Protein AF-A0AAD6C8Q7-F1 (afdb_monomer_lite)

Organism: NCBI:txid63821

Sequence (237 aa):
MYQRNTPTAAQRALAIPEIVAEIFTYLIIEPEPVDGEQQAICVQELLCSCSGVNSLWCAETMRHLWQHPTKGKLVSLDERLGRVHPARRQFYASFVQSAKIVSTHPADFPRQTAIMRDLTFPKLNSLVLCIDASRERILLPWPNAPNVEKLFIQNVSRVYPGGRLSSYGLMGKTLRRRTLTNLPVHIKKRYPTVKRIGRSIDSITTRKMTARILKMLPRTEFQVKDLMSFRARTLWY

Radius of gyration: 22.6 Å; chains: 1; bounding box: 51×52×72 Å

Foldseek 3Di:
DDPDDDDDPVRVLCVDLVSLLVVLVVLVPDDDDDDDDDDPPPNLNVLVVQLPPDVSSVLNSLLVCLQDVPVPHPDFPLNVLVPPDLVCSQVSLQSHQEGEWEFDDPVCLVVSLVSAVPHENANHQYYEYEYALLDLDGRTNDHNYQRHAYYEYEHDQDCPPPNDRNPSPPPPPVSSCVCVVCVVVVVCVVHVNHNYYHYPPPVVVVVVVVVVVVVPDPPDDDDPVVVVVVVPPPDDD

Structure (mmCIF, N/CA/C/O backbone):
data_AF-A0AAD6C8Q7-F1
#
_entry.id   AF-A0AAD6C8Q7-F1
#
loop_
_atom_site.group_PDB
_atom_site.id
_atom_site.type_symbol
_atom_site.label_atom_id
_atom_site.label_alt_id
_atom_site.label_comp_id
_atom_site.label_asym_id
_atom_site.label_entity_id
_atom_site.label_seq_id
_atom_site.pdbx_PDB_ins_code
_atom_site.Cartn_x
_atom_site.Cartn_y
_atom_site.Cartn_z
_atom_site.occupancy
_atom_site.B_iso_or_equiv
_atom_site.auth_seq_id
_atom_site.auth_comp_id
_atom_site.auth_asym_id
_atom_site.auth_atom_id
_atom_site.pdbx_PDB_model_num
ATOM 1 N N . MET A 1 1 ? -18.626 -9.231 45.240 1.00 56.47 1 MET A N 1
ATOM 2 C CA . MET A 1 1 ? -19.404 -8.235 44.468 1.00 56.47 1 MET A CA 1
ATOM 3 C C . MET A 1 1 ? -18.425 -7.401 43.654 1.00 56.47 1 MET A C 1
ATOM 5 O O . MET A 1 1 ? -17.641 -6.682 44.254 1.00 56.47 1 MET A O 1
ATOM 9 N N . TYR A 1 2 ? -18.395 -7.536 42.326 1.00 54.72 2 TYR A N 1
ATOM 10 C CA . TYR A 1 2 ? -17.558 -6.676 41.477 1.00 54.72 2 TYR A CA 1
ATOM 11 C C . TYR A 1 2 ? -18.302 -5.361 41.223 1.00 54.72 2 TYR A C 1
ATOM 13 O O . TYR A 1 2 ? -19.336 -5.361 40.556 1.00 54.72 2 TYR A O 1
ATOM 21 N N . GLN A 1 3 ? -17.798 -4.249 41.762 1.00 61.84 3 GLN A N 1
ATOM 22 C CA . GLN A 1 3 ? -18.255 -2.916 41.369 1.00 61.84 3 GLN A CA 1
ATOM 23 C C . GLN A 1 3 ? -17.960 -2.730 39.876 1.00 61.84 3 GLN A C 1
ATOM 25 O O . GLN A 1 3 ? -16.807 -2.746 39.448 1.00 61.84 3 GLN A O 1
ATOM 30 N N . ARG A 1 4 ? -19.010 -2.590 39.060 1.00 67.56 4 ARG A N 1
ATOM 31 C CA . ARG A 1 4 ? -18.855 -2.142 37.675 1.00 67.56 4 ARG A CA 1
ATOM 32 C C . ARG A 1 4 ? -18.507 -0.661 37.715 1.00 67.56 4 ARG A C 1
ATOM 34 O O . ARG A 1 4 ? -19.371 0.162 37.998 1.00 67.56 4 ARG A O 1
ATOM 41 N N . ASN A 1 5 ? -17.249 -0.340 37.436 1.00 82.94 5 ASN A N 1
ATOM 42 C CA . ASN A 1 5 ? -16.832 1.039 37.237 1.00 82.94 5 ASN A CA 1
ATOM 43 C C . ASN A 1 5 ? -17.564 1.604 36.017 1.00 82.94 5 ASN A C 1
ATOM 45 O O . ASN A 1 5 ? -17.401 1.112 34.899 1.00 82.94 5 ASN A O 1
ATOM 49 N N . THR A 1 6 ? -18.391 2.622 36.243 1.00 89.12 6 THR A N 1
ATOM 50 C CA . THR A 1 6 ? -19.060 3.353 35.169 1.00 89.12 6 THR A CA 1
ATOM 51 C C . THR A 1 6 ? -17.995 4.058 34.328 1.00 89.12 6 THR A C 1
ATOM 53 O O . THR A 1 6 ? -17.175 4.786 34.893 1.00 89.12 6 THR A O 1
ATOM 56 N N . PRO A 1 7 ? -17.969 3.861 32.998 1.00 90.44 7 PRO A N 1
ATOM 57 C CA . PRO A 1 7 ? -16.951 4.474 32.163 1.00 90.44 7 PRO A CA 1
ATOM 58 C C . PRO A 1 7 ? -17.078 5.998 32.190 1.00 90.44 7 PRO A C 1
ATOM 60 O O . PRO A 1 7 ? -18.177 6.554 32.087 1.00 90.44 7 PRO A O 1
ATOM 63 N N . THR A 1 8 ? -15.943 6.684 32.300 1.00 93.62 8 THR A N 1
ATOM 64 C CA . THR A 1 8 ? -15.898 8.150 32.279 1.00 93.62 8 THR A CA 1
ATOM 65 C C . THR A 1 8 ? -16.337 8.691 30.915 1.00 93.62 8 THR A C 1
ATOM 67 O O . THR A 1 8 ? -16.353 7.978 29.908 1.00 93.62 8 THR A O 1
ATOM 70 N N . ALA A 1 9 ? -16.689 9.979 30.845 1.00 92.69 9 ALA A N 1
ATOM 71 C CA . ALA A 1 9 ? -16.991 10.632 29.568 1.00 92.69 9 ALA A CA 1
ATOM 72 C C . ALA A 1 9 ? -15.831 10.495 28.561 1.00 92.69 9 ALA A C 1
ATOM 74 O O . ALA A 1 9 ? -16.072 10.186 27.397 1.00 92.69 9 ALA A O 1
ATOM 75 N N . ALA A 1 10 ? -14.583 10.615 29.028 1.00 91.12 10 ALA A N 1
ATOM 76 C CA . ALA A 1 10 ? -13.392 10.429 28.202 1.00 91.12 10 ALA A CA 1
ATOM 77 C C . ALA A 1 10 ? -13.263 8.991 27.673 1.00 91.12 10 ALA A C 1
ATOM 79 O O . ALA A 1 10 ? -13.022 8.791 26.488 1.00 91.12 10 ALA A O 1
ATOM 80 N N . GLN A 1 11 ? -13.487 7.980 28.520 1.00 90.44 11 GLN A N 1
ATOM 81 C CA . GLN A 1 11 ? -13.455 6.576 28.091 1.00 90.44 11 GLN A CA 1
ATOM 82 C C . GLN A 1 11 ? -14.531 6.273 27.045 1.00 90.44 11 GLN A C 1
ATOM 84 O O . GLN A 1 11 ? -14.269 5.546 26.091 1.00 90.44 11 GLN A O 1
ATOM 89 N N . ARG A 1 12 ? -15.725 6.862 27.195 1.00 91.50 12 ARG A N 1
ATOM 90 C CA . ARG A 1 12 ? -16.793 6.747 26.194 1.00 91.50 12 ARG A CA 1
ATOM 91 C C . ARG A 1 12 ? -16.414 7.423 24.878 1.00 91.50 12 ARG A C 1
ATOM 93 O O . ARG A 1 12 ? -16.621 6.822 23.834 1.00 91.50 12 ARG A O 1
ATOM 100 N N . ALA A 1 13 ? -15.813 8.612 24.917 1.00 93.44 13 ALA A N 1
ATOM 101 C CA . ALA A 1 13 ? -15.343 9.297 23.712 1.00 93.44 13 ALA A CA 1
ATOM 102 C C . ALA A 1 13 ? -14.245 8.505 22.978 1.00 93.44 13 ALA A C 1
ATOM 104 O O . ALA A 1 13 ? -14.303 8.361 21.763 1.00 93.44 13 ALA A O 1
ATOM 105 N N . LEU A 1 14 ? -13.292 7.914 23.708 1.00 92.94 14 LEU A N 1
ATOM 106 C CA . LEU A 1 14 ? -12.223 7.079 23.135 1.00 92.94 14 LEU A CA 1
ATOM 107 C C . LEU A 1 14 ? -12.698 5.708 22.624 1.00 92.94 14 LEU A C 1
ATOM 109 O O . LEU A 1 14 ? -11.907 4.977 22.025 1.00 92.94 14 LEU A O 1
ATOM 113 N N . ALA A 1 15 ? -13.964 5.357 22.854 1.00 91.38 15 ALA A N 1
ATOM 114 C CA . ALA A 1 15 ? -14.611 4.195 22.257 1.00 91.38 15 ALA A CA 1
ATOM 115 C C . ALA A 1 15 ? -15.308 4.522 20.921 1.00 91.38 15 ALA A C 1
ATOM 117 O O . ALA A 1 15 ? -15.784 3.606 20.254 1.00 91.38 15 ALA A O 1
ATOM 118 N N . ILE A 1 16 ? -15.374 5.802 20.529 1.00 94.50 16 ILE A N 1
ATOM 119 C CA . ILE A 1 16 ? -15.978 6.255 19.271 1.00 94.50 16 ILE A CA 1
ATOM 120 C C . ILE A 1 16 ? -14.907 6.215 18.165 1.00 94.50 16 ILE A C 1
ATOM 122 O O . ILE A 1 16 ? -13.908 6.935 18.273 1.00 94.50 16 ILE A O 1
ATOM 126 N N . PRO A 1 17 ? -15.084 5.406 17.101 1.00 92.06 17 PRO A N 1
ATOM 127 C CA . PRO A 1 17 ? -14.101 5.277 16.025 1.00 92.06 17 PRO A CA 1
ATOM 128 C C . PRO A 1 17 ? -13.741 6.602 15.356 1.00 92.06 17 PRO A C 1
ATOM 130 O O . PRO A 1 17 ? -12.574 6.841 15.068 1.00 92.06 17 PRO A O 1
ATOM 133 N N . GLU A 1 18 ? -14.719 7.480 15.152 1.00 93.50 18 GLU A N 1
ATOM 134 C CA . GLU A 1 18 ? -14.551 8.777 14.498 1.00 93.50 18 GLU A CA 1
ATOM 135 C C . GLU A 1 18 ? -13.631 9.697 15.308 1.00 93.50 18 GLU A C 1
ATOM 137 O O . GLU A 1 18 ? -12.737 10.327 14.751 1.00 93.50 18 GLU A O 1
ATOM 142 N N . ILE A 1 19 ? -13.786 9.716 16.635 1.00 94.62 19 ILE A N 1
ATOM 143 C CA . ILE A 1 19 ? -12.926 10.506 17.525 1.00 94.62 19 ILE A CA 1
ATOM 144 C C . ILE A 1 19 ? -11.495 9.963 17.499 1.00 94.62 19 ILE A C 1
ATOM 146 O O . ILE A 1 19 ? -10.540 10.728 17.393 1.00 94.62 19 ILE A O 1
ATOM 150 N N . VAL A 1 20 ? -11.334 8.638 17.548 1.00 93.31 20 VAL A N 1
ATOM 151 C CA . VAL A 1 20 ? -10.016 7.988 17.481 1.00 93.31 20 VAL A CA 1
ATOM 152 C C . VAL A 1 20 ? -9.339 8.232 16.124 1.00 93.31 20 VAL A C 1
ATOM 154 O O . VAL A 1 20 ? -8.141 8.514 16.071 1.00 93.31 20 VAL A O 1
ATOM 157 N N . ALA A 1 21 ? -10.097 8.176 15.028 1.00 90.25 21 ALA A N 1
ATOM 158 C CA . ALA A 1 21 ? -9.620 8.473 13.681 1.00 90.25 21 ALA A CA 1
ATOM 159 C C . ALA A 1 21 ? -9.143 9.928 13.536 1.00 90.25 21 ALA A C 1
ATOM 161 O O . ALA A 1 21 ? -8.106 10.176 12.912 1.00 90.25 21 ALA A O 1
ATOM 162 N N . GLU A 1 22 ? -9.866 10.884 14.124 1.00 91.19 22 GLU A N 1
ATOM 163 C CA . GLU A 1 22 ? -9.455 12.290 14.148 1.00 91.19 22 GLU A CA 1
ATOM 164 C C . GLU A 1 22 ? -8.178 12.485 14.968 1.00 91.19 22 GLU A C 1
ATOM 166 O O . GLU A 1 22 ? -7.233 13.103 14.480 1.00 91.19 22 GLU A O 1
ATOM 171 N N . ILE A 1 23 ? -8.075 11.867 16.152 1.00 91.38 23 ILE A N 1
ATOM 172 C CA . ILE A 1 23 ? -6.849 11.907 16.969 1.00 91.38 23 ILE A CA 1
ATOM 173 C C . ILE A 1 23 ? -5.633 11.456 16.147 1.00 91.38 23 ILE A C 1
ATOM 175 O O . ILE A 1 23 ? -4.620 12.154 16.107 1.00 91.38 23 ILE A O 1
ATOM 179 N N . PHE A 1 24 ? -5.720 10.325 15.439 1.00 90.06 24 PHE A N 1
ATOM 180 C CA . PHE A 1 24 ? -4.605 9.862 14.605 1.00 90.06 24 PHE A CA 1
ATOM 181 C C . PHE A 1 24 ? -4.331 10.768 13.408 1.00 90.06 24 PHE A C 1
ATOM 183 O O . PHE A 1 24 ? -3.175 10.917 13.015 1.00 90.06 24 PHE A O 1
ATOM 190 N N . THR A 1 25 ? -5.359 11.394 12.841 1.00 86.81 25 THR A N 1
ATOM 191 C CA . THR A 1 25 ? -5.184 12.367 11.760 1.00 86.81 25 THR A CA 1
ATOM 192 C C . THR A 1 25 ? -4.365 13.564 12.243 1.00 86.81 25 THR A C 1
ATOM 194 O O . THR A 1 25 ? -3.392 13.921 11.579 1.00 86.81 25 THR A O 1
ATOM 197 N N . TYR A 1 26 ? -4.659 14.103 13.431 1.00 85.06 26 TYR A N 1
ATOM 198 C CA . TYR A 1 26 ? -3.857 15.160 14.056 1.00 85.06 26 TYR A CA 1
ATOM 199 C C . TYR A 1 26 ? -2.412 14.721 14.328 1.00 85.06 26 TYR A C 1
ATOM 201 O O . TYR A 1 26 ? -1.484 15.424 13.933 1.00 85.06 26 TYR A O 1
ATOM 209 N N . LEU A 1 27 ? -2.206 13.523 14.889 1.00 81.69 27 LEU A N 1
ATOM 210 C CA . LEU A 1 27 ? -0.864 12.985 15.172 1.00 81.69 27 LEU A CA 1
ATOM 211 C C . LEU A 1 27 ? 0.011 12.813 13.916 1.00 81.69 27 LEU A C 1
ATOM 213 O O . LEU A 1 27 ? 1.235 12.809 14.003 1.00 81.69 27 LEU A O 1
ATOM 217 N N . ILE A 1 28 ? -0.599 12.640 12.741 1.00 78.19 28 ILE A N 1
ATOM 218 C CA . ILE A 1 28 ? 0.112 12.474 11.462 1.00 78.19 28 ILE A CA 1
ATOM 219 C C . ILE A 1 28 ? 0.415 13.822 10.791 1.00 78.19 28 ILE A C 1
ATOM 221 O O . ILE A 1 28 ? 1.302 13.891 9.934 1.00 78.19 28 ILE A O 1
ATOM 225 N N . ILE A 1 29 ? -0.335 14.871 11.138 1.00 72.31 29 ILE A N 1
ATOM 226 C CA . ILE A 1 29 ? -0.205 16.218 10.568 1.00 72.31 29 ILE A CA 1
ATOM 227 C C . ILE A 1 29 ? 0.906 17.024 11.259 1.00 72.31 29 ILE A C 1
ATOM 229 O O . ILE A 1 29 ? 1.391 17.983 10.657 1.00 72.31 29 ILE A O 1
ATOM 233 N N . GLU A 1 30 ? 1.342 16.641 12.466 1.00 59.94 30 GLU A N 1
ATOM 234 C CA . GLU A 1 30 ? 2.326 17.428 13.217 1.00 59.94 30 GLU A CA 1
ATOM 235 C C . GLU A 1 30 ? 3.651 17.665 12.461 1.00 59.94 30 GLU A C 1
ATOM 237 O O . GLU A 1 30 ? 4.104 16.817 11.680 1.00 59.94 30 GLU A O 1
ATOM 242 N N . PRO A 1 31 ? 4.231 18.870 12.626 1.00 53.06 31 PRO A N 1
ATOM 243 C CA . PRO A 1 31 ? 5.109 19.492 11.647 1.00 53.06 31 PRO A CA 1
ATOM 244 C C . PRO A 1 31 ? 6.537 18.951 11.713 1.00 53.06 31 PRO A C 1
ATOM 246 O O . PRO A 1 31 ? 6.975 18.394 12.718 1.00 53.06 31 PRO A O 1
ATOM 249 N N . GLU A 1 32 ? 7.279 19.178 10.625 1.00 51.75 32 GLU A N 1
ATOM 250 C CA . GLU A 1 32 ? 8.743 19.093 10.598 1.00 51.75 32 GLU A CA 1
ATOM 251 C C . GLU A 1 32 ? 9.326 19.728 11.873 1.00 51.75 32 GLU A C 1
ATOM 253 O O . GLU A 1 32 ? 8.883 20.823 12.235 1.00 51.75 32 GLU A O 1
ATOM 258 N N . PRO A 1 33 ? 10.286 19.075 12.553 1.00 50.06 33 PRO A N 1
ATOM 259 C CA . PRO A 1 33 ? 10.867 19.618 13.770 1.00 50.06 33 PRO A CA 1
ATOM 260 C C . PRO A 1 33 ? 11.418 21.013 13.475 1.00 50.06 33 PRO A C 1
ATOM 262 O O . PRO A 1 33 ? 12.305 21.186 12.634 1.00 50.06 33 PRO A O 1
ATOM 265 N N . VAL A 1 34 ? 10.830 22.008 14.136 1.00 50.81 34 VAL A N 1
ATOM 266 C CA . VAL A 1 34 ? 11.354 23.366 14.167 1.00 50.81 34 VAL A CA 1
ATOM 267 C C . VAL A 1 34 ? 12.555 23.313 15.094 1.00 50.81 34 VAL A C 1
ATOM 269 O O . VAL A 1 34 ? 12.406 23.097 16.290 1.00 50.81 34 VAL A O 1
ATOM 272 N N . ASP A 1 35 ? 13.721 23.473 14.484 1.00 49.38 35 ASP A N 1
ATOM 273 C CA . ASP A 1 35 ? 15.038 23.569 15.099 1.00 49.38 35 ASP A CA 1
ATOM 274 C C . ASP A 1 35 ? 15.571 22.282 15.749 1.00 49.38 35 ASP A C 1
ATOM 276 O O . ASP A 1 35 ? 14.928 21.580 16.524 1.00 49.38 35 ASP A O 1
ATOM 280 N N . GLY A 1 36 ? 16.776 21.919 15.303 1.00 49.91 36 GLY A N 1
ATOM 281 C CA . GLY A 1 36 ? 17.425 20.656 15.615 1.00 49.91 36 GLY A CA 1
ATOM 282 C C . GLY A 1 36 ? 17.572 20.420 17.114 1.00 49.91 36 GLY A C 1
ATOM 283 O O . GLY A 1 36 ? 17.855 21.341 17.866 1.00 49.91 36 GLY A O 1
ATOM 284 N N . GLU A 1 37 ? 17.466 19.144 17.486 1.00 48.38 37 GLU A N 1
ATOM 285 C CA . GLU A 1 37 ? 17.689 18.601 18.833 1.00 48.38 37 GLU A CA 1
ATOM 286 C C . GLU A 1 37 ? 16.479 18.570 19.778 1.00 48.38 37 GLU A C 1
ATOM 288 O O . GLU A 1 37 ? 16.522 19.088 20.881 1.00 48.38 37 GLU A O 1
ATOM 293 N N . GLN A 1 38 ? 15.455 17.788 19.427 1.00 43.62 38 GLN A N 1
ATOM 294 C CA . GLN A 1 38 ? 14.860 16.818 20.360 1.00 43.62 38 GLN A CA 1
ATOM 295 C C . GLN A 1 38 ? 14.025 15.782 19.599 1.00 43.62 38 GLN A C 1
ATOM 297 O O . GLN A 1 38 ? 13.520 16.040 18.511 1.00 43.62 38 GLN A O 1
ATOM 302 N N . GLN A 1 39 ? 13.992 14.561 20.139 1.00 45.91 39 GLN A N 1
ATOM 303 C CA . GLN A 1 39 ? 13.501 13.326 19.522 1.00 45.91 39 GLN A CA 1
ATOM 304 C C . GLN A 1 39 ? 12.162 13.505 18.799 1.00 45.91 39 GLN A C 1
ATOM 306 O O . GLN A 1 39 ? 11.096 13.408 19.404 1.00 45.91 39 GLN A O 1
ATOM 311 N N . ALA A 1 40 ? 12.214 13.665 17.475 1.00 50.84 40 ALA A N 1
ATOM 312 C CA . ALA A 1 40 ? 11.075 13.370 16.627 1.00 50.84 40 ALA A CA 1
ATOM 313 C C . ALA A 1 40 ? 10.800 11.869 16.765 1.00 50.84 40 ALA A C 1
ATOM 315 O O . ALA A 1 40 ? 11.397 11.052 16.058 1.00 50.84 40 ALA A O 1
ATOM 316 N N . ILE A 1 41 ? 9.942 11.496 17.722 1.00 55.94 41 ILE A N 1
ATOM 317 C CA . ILE A 1 41 ? 9.360 10.158 17.777 1.00 55.94 41 ILE A CA 1
ATOM 318 C C . ILE A 1 41 ? 8.825 9.907 16.377 1.00 55.94 41 ILE A C 1
ATOM 320 O O . ILE A 1 41 ? 8.030 10.691 15.850 1.00 55.94 41 ILE A O 1
ATOM 324 N N . CYS A 1 42 ? 9.311 8.850 15.730 1.00 73.94 42 CYS A N 1
ATOM 325 C CA . CYS A 1 42 ? 8.838 8.545 14.398 1.00 73.94 42 CYS A CA 1
ATOM 326 C C . CYS A 1 42 ? 7.328 8.312 14.523 1.00 73.94 42 CYS A C 1
ATOM 328 O O . CYS A 1 42 ? 6.916 7.412 15.247 1.00 73.94 42 CYS A O 1
ATOM 330 N N . VAL A 1 43 ? 6.488 9.087 13.825 1.00 78.31 43 VAL A N 1
ATOM 331 C CA . VAL A 1 43 ? 5.016 8.914 13.842 1.00 78.31 43 VAL A CA 1
ATOM 332 C C . VAL A 1 43 ? 4.628 7.442 13.635 1.00 78.31 43 VAL A C 1
ATOM 334 O O . VAL A 1 43 ? 3.665 6.942 14.205 1.00 78.31 43 VAL A O 1
ATOM 337 N N . GLN A 1 44 ? 5.433 6.706 12.863 1.00 79.06 44 GLN A N 1
ATOM 338 C CA . GLN A 1 44 ? 5.286 5.269 12.676 1.00 79.06 44 GLN A CA 1
ATOM 339 C C . GLN A 1 44 ? 5.452 4.455 13.976 1.00 79.06 44 GLN A C 1
ATOM 341 O O . GLN A 1 44 ? 4.681 3.528 14.195 1.00 79.06 44 GLN A O 1
ATOM 346 N N . GLU A 1 45 ? 6.437 4.774 14.816 1.00 81.75 45 GLU A N 1
ATOM 347 C CA . GLU A 1 45 ? 6.661 4.139 16.123 1.00 81.75 45 GLU A CA 1
ATOM 348 C C . GLU A 1 45 ? 5.520 4.455 17.090 1.00 81.75 45 GLU A C 1
ATOM 350 O O . GLU A 1 45 ? 5.007 3.540 17.731 1.00 81.75 45 GLU A O 1
ATOM 355 N N . LEU A 1 46 ? 5.051 5.707 17.122 1.00 86.00 46 LEU A N 1
ATOM 356 C CA . LEU A 1 46 ? 3.898 6.096 17.936 1.00 86.00 46 LEU A CA 1
ATOM 357 C C . LEU A 1 46 ? 2.639 5.315 17.534 1.00 86.00 46 LEU A C 1
ATOM 359 O O . LEU A 1 46 ? 1.992 4.706 18.382 1.00 86.00 46 LEU A O 1
ATOM 363 N N . LEU A 1 47 ? 2.325 5.261 16.235 1.00 88.75 47 LEU A N 1
ATOM 364 C CA . LEU A 1 47 ? 1.187 4.490 15.723 1.00 88.75 47 LEU A CA 1
ATOM 365 C C . LEU A 1 47 ? 1.321 2.990 16.027 1.00 88.75 47 LEU A C 1
ATOM 367 O O . LEU A 1 47 ? 0.324 2.337 16.336 1.00 88.75 47 LEU A O 1
ATOM 371 N N . CYS A 1 48 ? 2.537 2.436 15.973 1.00 87.44 48 CYS A N 1
ATOM 372 C CA . CYS A 1 48 ? 2.790 1.057 16.390 1.00 87.44 48 CYS A CA 1
ATOM 373 C C . CYS A 1 48 ? 2.473 0.855 17.880 1.00 87.44 48 CYS A C 1
ATOM 375 O O . CYS A 1 48 ? 1.770 -0.099 18.209 1.00 87.44 48 CYS A O 1
ATOM 377 N N . SER A 1 49 ? 2.910 1.756 18.764 1.00 90.31 49 SER A N 1
ATOM 378 C CA . SER A 1 49 ? 2.581 1.698 20.196 1.00 90.31 49 SER A CA 1
ATOM 379 C C . SER A 1 49 ? 1.072 1.800 20.438 1.00 90.31 49 SER A C 1
ATOM 381 O O . SER A 1 49 ? 0.501 0.992 21.169 1.00 90.31 49 SER A O 1
ATOM 383 N N . CYS A 1 50 ? 0.392 2.724 19.752 1.00 91.81 50 CYS A N 1
ATOM 384 C CA . CYS A 1 50 ? -1.060 2.890 19.836 1.00 91.81 50 CYS A CA 1
ATOM 385 C C . CYS A 1 50 ? -1.832 1.644 19.370 1.00 91.81 50 CYS A C 1
ATOM 387 O O . CYS A 1 50 ? -2.915 1.367 19.886 1.00 91.81 50 CYS A O 1
ATOM 389 N N . SER A 1 51 ? -1.279 0.855 18.443 1.00 92.25 51 SER A N 1
ATOM 390 C CA . SER A 1 51 ? -1.934 -0.364 17.952 1.00 92.25 51 SER A CA 1
ATOM 391 C C . SER A 1 51 ? -2.096 -1.454 19.020 1.00 92.25 51 SER A C 1
ATOM 393 O O . SER A 1 51 ? -2.922 -2.351 18.856 1.00 92.25 51 SER A O 1
ATOM 395 N N . GLY A 1 52 ? -1.343 -1.371 20.123 1.00 91.94 52 GLY A N 1
ATOM 396 C CA . GLY A 1 52 ? -1.410 -2.313 21.242 1.00 91.94 52 GLY A CA 1
ATOM 397 C C . GLY A 1 52 ? -2.453 -1.980 22.313 1.00 91.94 52 GLY A C 1
ATOM 398 O O . GLY A 1 52 ? -2.657 -2.793 23.208 1.00 91.94 52 GLY A O 1
ATOM 399 N N . VAL A 1 53 ? -3.109 -0.814 22.252 1.00 93.19 53 VAL A N 1
ATOM 400 C CA . VAL A 1 53 ? -3.985 -0.332 23.340 1.00 93.19 53 VAL A CA 1
ATOM 401 C C . VAL A 1 53 ? -5.287 -1.131 23.428 1.00 93.19 53 VAL A C 1
ATOM 403 O O . VAL A 1 53 ? -5.659 -1.610 24.495 1.00 93.19 53 VAL A O 1
ATOM 406 N N . ASN A 1 54 ? -6.005 -1.262 22.312 1.00 93.69 54 ASN A N 1
ATOM 407 C CA . ASN A 1 54 ? -7.217 -2.072 22.188 1.00 93.69 54 ASN A CA 1
ATOM 408 C C . ASN A 1 54 ? -7.509 -2.360 20.702 1.00 93.69 54 ASN A C 1
ATOM 410 O O . ASN A 1 54 ? -6.819 -1.860 19.810 1.00 93.69 54 ASN A O 1
ATOM 414 N N . SER A 1 55 ? -8.535 -3.166 20.419 1.00 93.56 55 SER A N 1
ATOM 415 C CA . SER A 1 55 ? -8.894 -3.561 19.048 1.00 93.56 55 SER A CA 1
ATOM 416 C C . SER A 1 55 ? -9.306 -2.385 18.157 1.00 93.56 55 SER A C 1
ATOM 418 O O . SER A 1 55 ? -8.953 -2.378 16.977 1.00 93.56 55 SER A O 1
ATOM 420 N N . LEU A 1 56 ? -9.999 -1.385 18.709 1.00 94.38 56 LEU A N 1
ATOM 421 C CA . LEU A 1 56 ? -10.405 -0.180 17.983 1.00 94.38 56 LEU A CA 1
ATOM 422 C C . LEU A 1 56 ? -9.180 0.635 17.548 1.00 94.38 56 LEU A C 1
ATOM 424 O O . LEU A 1 56 ? -9.029 0.968 16.375 1.00 94.38 56 LEU A O 1
ATOM 428 N N . TRP A 1 57 ? -8.264 0.890 18.480 1.00 94.62 57 TRP A N 1
ATOM 429 C CA . TRP A 1 57 ? -7.021 1.610 18.216 1.00 94.62 57 TRP A CA 1
ATOM 430 C C . TRP A 1 57 ? -6.128 0.837 17.246 1.00 94.62 57 TRP A C 1
ATOM 432 O O . TRP A 1 57 ? -5.543 1.428 16.343 1.00 94.62 57 TRP A O 1
ATOM 442 N N . CYS A 1 58 ? -6.066 -0.491 17.363 1.00 92.94 58 CYS A N 1
ATOM 443 C CA . CYS A 1 58 ? -5.373 -1.343 16.400 1.00 92.94 58 CYS A CA 1
ATOM 444 C C . CYS A 1 58 ? -5.945 -1.187 14.984 1.00 92.94 58 CYS A C 1
ATOM 446 O O . CYS A 1 58 ? -5.190 -0.986 14.033 1.00 92.94 58 CYS A O 1
ATOM 448 N N . ALA A 1 59 ? -7.270 -1.230 14.829 1.00 92.12 59 ALA A N 1
ATOM 449 C CA . ALA A 1 59 ? -7.911 -1.078 13.526 1.00 92.12 59 ALA A CA 1
ATOM 450 C C . ALA A 1 59 ? -7.605 0.291 12.891 1.00 92.12 59 ALA A C 1
ATOM 452 O O . ALA A 1 59 ? -7.168 0.352 11.737 1.00 92.12 59 ALA A O 1
ATOM 453 N N . GLU A 1 60 ? -7.749 1.373 13.658 1.00 92.62 60 GLU A N 1
ATOM 454 C CA . GLU A 1 60 ? -7.514 2.731 13.160 1.00 92.62 60 GLU A CA 1
ATOM 455 C C . GLU A 1 60 ? -6.031 3.017 12.884 1.00 92.62 60 GLU A C 1
ATOM 457 O O . GLU A 1 60 ? -5.677 3.508 11.810 1.00 92.62 60 GLU A O 1
ATOM 462 N N . THR A 1 61 ? -5.122 2.627 13.780 1.00 92.50 61 THR A N 1
ATOM 463 C CA . THR A 1 61 ? -3.673 2.783 13.543 1.00 92.50 61 THR A CA 1
ATOM 464 C C . THR A 1 61 ? -3.214 2.016 12.309 1.00 92.50 61 THR A C 1
ATOM 466 O O . THR A 1 61 ? -2.440 2.545 11.509 1.00 92.50 61 THR A O 1
ATOM 469 N N . MET A 1 62 ? -3.713 0.793 12.091 1.00 91.50 62 MET A N 1
ATOM 470 C CA . MET A 1 62 ? -3.381 0.005 10.902 1.00 91.50 62 MET A CA 1
ATOM 471 C C . MET A 1 62 ? -3.874 0.679 9.622 1.00 91.50 62 MET A C 1
ATOM 473 O O . MET A 1 62 ? -3.132 0.698 8.635 1.00 91.50 62 MET A O 1
ATOM 477 N N . ARG A 1 63 ? -5.070 1.284 9.636 1.00 91.44 63 ARG A N 1
ATOM 478 C CA . ARG A 1 63 ? -5.579 2.073 8.507 1.00 91.44 63 ARG A CA 1
ATOM 479 C C . ARG A 1 63 ? -4.588 3.173 8.128 1.00 91.44 63 ARG A C 1
ATOM 481 O O . ARG A 1 63 ? -4.203 3.258 6.963 1.00 91.44 63 ARG A O 1
ATOM 488 N N . HIS A 1 64 ? -4.105 3.943 9.100 1.00 88.19 64 HIS A N 1
ATOM 489 C CA . HIS A 1 64 ? -3.151 5.031 8.864 1.00 88.19 64 HIS A CA 1
ATOM 490 C C . HIS A 1 64 ? -1.752 4.544 8.457 1.00 88.19 64 HIS A C 1
ATOM 492 O O . HIS A 1 64 ? -1.172 5.047 7.490 1.00 88.19 64 HIS A O 1
ATOM 498 N N . LEU A 1 65 ? -1.225 3.512 9.125 1.00 88.31 65 LEU A N 1
ATOM 499 C CA . LEU A 1 65 ? 0.086 2.924 8.823 1.00 88.31 65 LEU A CA 1
ATOM 500 C C . LEU A 1 65 ? 0.181 2.412 7.381 1.00 88.31 65 LEU A C 1
ATOM 502 O O . LEU A 1 65 ? 1.264 2.450 6.784 1.00 88.31 65 LEU A O 1
ATOM 506 N N . TRP A 1 66 ? -0.926 1.905 6.833 1.00 91.50 66 TRP A N 1
ATOM 507 C CA . TRP A 1 66 ? -0.996 1.310 5.498 1.00 91.50 66 TRP A CA 1
ATOM 508 C C . TRP A 1 66 ? -1.595 2.221 4.429 1.00 91.50 66 TRP A C 1
ATOM 510 O O . TRP A 1 66 ? -1.531 1.860 3.257 1.00 91.50 66 TRP A O 1
ATOM 520 N N . GLN A 1 67 ? -2.092 3.410 4.778 1.00 89.81 67 GLN A N 1
ATOM 521 C CA . GLN A 1 67 ? -2.612 4.380 3.810 1.00 89.81 67 GLN A CA 1
ATOM 522 C C . GLN A 1 67 ? -1.511 4.894 2.868 1.00 89.81 67 GLN A C 1
ATOM 524 O O . GLN A 1 67 ? -1.685 4.929 1.644 1.00 89.81 67 GLN A O 1
ATOM 529 N N . HIS A 1 68 ? -0.349 5.226 3.446 1.00 81.81 68 HIS A N 1
ATOM 530 C CA . HIS A 1 68 ? 0.818 5.781 2.752 1.00 81.81 68 HIS A CA 1
ATOM 531 C C . HIS A 1 68 ? 2.114 5.038 3.124 1.00 81.81 68 HIS A C 1
ATOM 533 O O . HIS A 1 68 ? 3.038 5.624 3.692 1.00 81.81 68 HIS A O 1
ATOM 539 N N . PRO A 1 69 ? 2.227 3.741 2.788 1.00 68.12 69 PRO A N 1
ATOM 540 C CA . PRO A 1 69 ? 3.246 2.852 3.328 1.00 68.12 69 PRO A CA 1
ATOM 541 C C . PRO A 1 69 ? 4.691 3.217 2.959 1.00 68.12 69 PRO A C 1
ATOM 543 O O . PRO A 1 69 ? 5.624 2.631 3.509 1.00 68.12 69 PRO A O 1
ATOM 546 N N . THR A 1 70 ? 4.876 4.142 2.017 1.00 60.84 70 THR A N 1
ATOM 547 C CA . THR A 1 70 ? 6.161 4.473 1.391 1.00 60.84 70 THR A CA 1
ATOM 548 C C . THR A 1 70 ? 6.505 5.965 1.482 1.00 60.84 70 THR A C 1
ATOM 550 O O . THR A 1 70 ? 7.385 6.428 0.756 1.00 60.84 70 THR A O 1
ATOM 553 N N . LYS A 1 71 ? 5.816 6.750 2.327 1.00 62.00 71 LYS A N 1
ATOM 554 C CA . LYS A 1 71 ? 6.169 8.164 2.555 1.00 62.00 71 LYS A CA 1
ATOM 555 C C . LYS A 1 71 ? 7.535 8.215 3.264 1.00 62.00 71 LYS A C 1
ATOM 557 O O . LYS A 1 71 ? 7.716 7.601 4.308 1.00 62.00 71 LYS A O 1
ATOM 562 N N . GLY A 1 72 ? 8.529 8.861 2.651 1.00 53.16 72 GLY A N 1
ATOM 563 C CA . GLY A 1 72 ? 9.870 9.068 3.226 1.00 53.16 72 GLY A CA 1
ATOM 564 C C . GLY A 1 72 ? 10.869 7.898 3.141 1.00 53.16 72 GLY A C 1
ATOM 565 O O . GLY A 1 72 ? 12.071 8.146 3.155 1.00 53.16 72 GLY A O 1
ATOM 566 N N . LYS A 1 73 ? 10.433 6.638 2.983 1.00 60.94 73 LYS A N 1
ATOM 567 C CA . LYS A 1 73 ? 11.331 5.463 2.881 1.00 60.94 73 LYS A CA 1
ATOM 568 C C . LYS A 1 73 ? 11.382 4.891 1.455 1.00 60.94 73 LYS A C 1
ATOM 570 O O . LYS A 1 73 ? 10.410 4.938 0.705 1.00 60.94 73 LYS A O 1
ATOM 575 N N . LEU A 1 74 ? 12.523 4.310 1.064 1.00 59.56 74 LEU A N 1
ATOM 576 C CA . LEU A 1 74 ? 12.707 3.656 -0.247 1.00 59.56 74 LEU A CA 1
ATOM 577 C C . LEU A 1 74 ? 12.004 2.289 -0.380 1.00 59.56 74 LEU A C 1
ATOM 579 O O . LEU A 1 74 ? 12.086 1.688 -1.451 1.00 59.56 74 LEU A O 1
ATOM 583 N N . VAL A 1 75 ? 11.319 1.823 0.668 1.00 78.31 75 VAL A N 1
ATOM 584 C CA . VAL A 1 75 ? 10.652 0.514 0.721 1.00 78.31 75 VAL A CA 1
ATOM 585 C C . VAL A 1 75 ? 9.539 0.453 -0.322 1.00 78.31 75 VAL A C 1
ATOM 587 O O . VAL A 1 75 ? 8.702 1.355 -0.399 1.00 78.31 75 VAL A O 1
ATOM 590 N N . SER A 1 76 ? 9.540 -0.592 -1.145 1.00 86.38 76 SER A N 1
ATOM 591 C CA . SER A 1 76 ? 8.493 -0.824 -2.137 1.00 86.38 76 SER A CA 1
ATOM 592 C C . SER A 1 76 ? 7.299 -1.559 -1.525 1.00 86.38 76 SER A C 1
ATOM 594 O O . SER A 1 76 ? 7.399 -2.206 -0.480 1.00 86.38 76 SER A O 1
ATOM 596 N N . LEU A 1 77 ? 6.135 -1.437 -2.164 1.00 90.19 77 LEU A N 1
ATOM 597 C CA . LEU A 1 77 ? 4.897 -2.054 -1.687 1.00 90.19 77 LEU A CA 1
ATOM 598 C C . LEU A 1 77 ? 5.027 -3.580 -1.537 1.00 90.19 77 LEU A C 1
ATOM 600 O O . LEU A 1 77 ? 4.575 -4.139 -0.539 1.00 90.19 77 LEU A O 1
ATOM 604 N N . ASP A 1 78 ? 5.671 -4.236 -2.503 1.00 90.38 78 ASP A N 1
ATOM 605 C CA . ASP A 1 78 ? 5.922 -5.678 -2.507 1.00 90.38 78 ASP A CA 1
ATOM 606 C C . ASP A 1 78 ? 6.831 -6.106 -1.349 1.00 90.38 78 ASP A C 1
ATOM 608 O O . ASP A 1 78 ? 6.542 -7.100 -0.688 1.00 90.38 78 ASP A O 1
ATOM 612 N N . GLU A 1 79 ? 7.872 -5.330 -1.035 1.00 89.31 79 GLU A N 1
ATOM 613 C CA . GLU A 1 79 ? 8.766 -5.616 0.088 1.00 89.31 79 GLU A CA 1
ATOM 614 C C . GLU A 1 79 ? 8.003 -5.546 1.414 1.00 89.31 79 GLU A C 1
ATOM 616 O O . GLU A 1 79 ? 8.147 -6.414 2.277 1.00 89.31 79 GLU A O 1
ATOM 621 N N . ARG A 1 80 ? 7.140 -4.536 1.565 1.00 90.00 80 ARG A N 1
ATOM 622 C CA . ARG A 1 80 ? 6.345 -4.358 2.780 1.00 90.00 80 ARG A CA 1
ATOM 623 C C . ARG A 1 80 ? 5.295 -5.460 2.944 1.00 90.00 80 ARG A C 1
ATOM 625 O O . ARG A 1 80 ? 5.168 -6.014 4.032 1.00 90.00 80 ARG A O 1
ATOM 632 N N . LEU A 1 81 ? 4.567 -5.804 1.880 1.00 92.94 81 LEU A N 1
ATOM 633 C CA . LEU A 1 81 ? 3.582 -6.895 1.894 1.00 92.94 81 LEU A CA 1
ATOM 634 C C . LEU A 1 81 ? 4.236 -8.277 2.002 1.00 92.94 81 LEU A C 1
ATOM 636 O O . LEU A 1 81 ? 3.640 -9.190 2.571 1.00 92.94 81 LEU A O 1
ATOM 640 N N . GLY A 1 82 ? 5.465 -8.433 1.509 1.00 93.12 82 GLY A N 1
ATOM 641 C CA . GLY A 1 82 ? 6.241 -9.665 1.623 1.00 93.12 82 GLY A CA 1
ATOM 642 C C . GLY A 1 82 ? 6.520 -10.068 3.071 1.00 93.12 82 GLY A C 1
ATOM 643 O O . GLY A 1 82 ? 6.575 -11.258 3.362 1.00 93.12 82 GLY A O 1
ATOM 644 N N . ARG A 1 83 ? 6.606 -9.093 3.987 1.00 92.69 83 ARG A N 1
ATOM 645 C CA . ARG A 1 83 ? 6.762 -9.315 5.438 1.00 92.69 83 ARG A CA 1
ATOM 646 C C . ARG A 1 83 ? 5.455 -9.690 6.143 1.00 92.69 83 ARG A C 1
ATOM 648 O O . ARG A 1 83 ? 5.473 -10.070 7.307 1.00 92.69 83 ARG A O 1
ATOM 655 N N . VAL A 1 84 ? 4.319 -9.566 5.459 1.00 93.81 84 VAL A N 1
ATOM 656 C CA . VAL A 1 84 ? 2.999 -9.898 5.999 1.00 93.81 84 VAL A CA 1
ATOM 657 C C . VAL A 1 84 ? 2.623 -11.321 5.599 1.00 93.81 84 VAL A C 1
ATOM 659 O O . VAL A 1 84 ? 2.796 -11.727 4.443 1.00 93.81 84 VAL A O 1
ATOM 662 N N . HIS A 1 85 ? 2.048 -12.060 6.551 1.00 95.31 85 HIS A N 1
ATOM 663 C CA . HIS A 1 85 ? 1.498 -13.391 6.313 1.00 95.31 85 HIS A CA 1
ATOM 664 C C . HIS A 1 85 ? 0.496 -13.375 5.137 1.00 95.31 85 HIS A C 1
ATOM 666 O O . HIS A 1 85 ? -0.394 -12.517 5.138 1.00 95.31 85 HIS A O 1
ATOM 672 N N . PRO A 1 86 ? 0.578 -14.306 4.162 1.00 95.81 86 PRO A N 1
ATOM 673 C CA . PRO A 1 86 ? -0.240 -14.284 2.943 1.00 95.81 86 PRO A CA 1
ATOM 674 C C . PRO A 1 86 ? -1.737 -14.060 3.186 1.00 95.81 86 PRO A C 1
ATOM 676 O O . PRO A 1 86 ? -2.318 -13.153 2.593 1.00 95.81 86 PRO A O 1
ATOM 679 N N . ALA A 1 87 ? -2.325 -14.785 4.145 1.00 96.12 87 ALA A N 1
ATOM 680 C CA . ALA A 1 87 ? -3.751 -14.697 4.484 1.00 96.12 87 ALA A CA 1
ATOM 681 C C . ALA A 1 87 ? -4.219 -13.303 4.955 1.00 96.12 87 ALA A C 1
ATOM 683 O O . ALA A 1 87 ? -5.406 -13.002 4.916 1.00 96.12 87 ALA A O 1
ATOM 684 N N . ARG A 1 88 ? -3.302 -12.431 5.400 1.00 95.50 88 ARG A N 1
ATOM 685 C CA . ARG A 1 88 ? -3.624 -11.085 5.908 1.00 95.50 88 ARG A CA 1
ATOM 686 C C . ARG A 1 88 ? -3.346 -9.976 4.900 1.00 95.50 88 ARG A C 1
ATOM 688 O O . ARG A 1 88 ? -3.727 -8.833 5.134 1.00 95.50 88 ARG A O 1
ATOM 695 N N . ARG A 1 89 ? -2.678 -10.270 3.783 1.00 96.44 89 ARG A N 1
ATOM 696 C CA . ARG A 1 89 ? -2.237 -9.237 2.833 1.00 96.44 89 ARG A CA 1
ATOM 697 C C . ARG A 1 89 ? -3.403 -8.451 2.241 1.00 96.44 89 ARG A C 1
ATOM 699 O O . ARG A 1 89 ? -3.291 -7.236 2.125 1.00 96.44 89 ARG A O 1
ATOM 706 N N . GLN A 1 90 ? -4.522 -9.113 1.937 1.00 97.19 90 GLN A N 1
ATOM 707 C CA . GLN A 1 90 ? -5.701 -8.453 1.369 1.00 97.19 90 GLN A CA 1
ATOM 708 C C . GLN A 1 90 ? -6.334 -7.446 2.341 1.00 97.19 90 GLN A C 1
ATOM 710 O O . GLN A 1 90 ? -6.740 -6.362 1.921 1.00 97.19 90 GLN A O 1
ATOM 715 N N . PHE A 1 91 ? -6.357 -7.765 3.641 1.00 95.25 91 PHE A N 1
ATOM 716 C CA . PHE A 1 91 ? -6.815 -6.840 4.680 1.00 95.25 91 PHE A CA 1
ATOM 717 C C . PHE A 1 91 ? -6.010 -5.534 4.632 1.00 95.25 91 PHE A C 1
ATOM 719 O O . PHE A 1 91 ? -6.589 -4.460 4.504 1.00 95.25 91 PHE A O 1
ATOM 726 N N . TYR A 1 92 ? -4.678 -5.616 4.607 1.00 95.56 92 TYR A N 1
ATOM 727 C CA . TYR A 1 92 ? -3.827 -4.425 4.527 1.00 95.56 92 TYR A CA 1
ATOM 728 C C . TYR A 1 92 ? -3.888 -3.721 3.168 1.00 95.56 92 TYR A C 1
ATOM 730 O O . TYR A 1 92 ? -3.923 -2.492 3.118 1.00 95.56 92 TYR A O 1
ATOM 738 N N . ALA A 1 93 ? -3.956 -4.479 2.070 1.00 96.25 93 ALA A N 1
ATOM 739 C CA . ALA A 1 93 ? -4.094 -3.944 0.715 1.00 96.25 93 ALA A CA 1
ATOM 740 C C . ALA A 1 93 ? -5.347 -3.065 0.562 1.00 96.25 93 ALA A C 1
ATOM 742 O O . ALA A 1 93 ? -5.321 -2.090 -0.189 1.00 96.25 93 ALA A O 1
ATOM 743 N N . SER A 1 94 ? -6.412 -3.357 1.318 1.00 96.50 94 SER A N 1
ATOM 744 C CA . SER A 1 94 ? -7.657 -2.581 1.308 1.00 96.50 94 SER A CA 1
ATOM 745 C C . SER A 1 94 ? -7.515 -1.146 1.840 1.00 96.50 94 SER A C 1
ATOM 747 O O . SER A 1 94 ? -8.341 -0.293 1.510 1.00 96.50 94 SER A O 1
ATOM 749 N N . PHE A 1 95 ? -6.466 -0.857 2.619 1.00 95.19 95 PHE A N 1
ATOM 750 C CA . PHE A 1 95 ? -6.201 0.476 3.172 1.00 95.19 95 PHE A CA 1
ATOM 751 C C . PHE A 1 95 ? -5.268 1.323 2.305 1.00 95.19 95 PHE A C 1
ATOM 753 O O . PHE A 1 95 ? -5.249 2.543 2.456 1.00 95.19 95 PHE A O 1
ATOM 760 N N . VAL A 1 96 ? -4.509 0.705 1.397 1.00 95.44 96 VAL A N 1
ATOM 761 C CA . VAL A 1 96 ? -3.469 1.393 0.624 1.00 95.44 96 VAL A CA 1
ATOM 762 C C . VAL A 1 96 ? -4.096 2.396 -0.340 1.00 95.44 96 VAL A C 1
ATOM 764 O O . VAL A 1 96 ? -4.842 2.015 -1.238 1.00 95.44 96 VAL A O 1
ATOM 767 N N . GLN A 1 97 ? -3.749 3.676 -0.182 1.00 94.81 97 GLN A N 1
ATOM 768 C CA . GLN A 1 97 ? -4.212 4.762 -1.057 1.00 94.81 97 GLN A CA 1
ATOM 769 C C . GLN A 1 97 ? -3.133 5.261 -2.011 1.00 94.81 97 GLN A C 1
ATOM 771 O O . GLN A 1 97 ? -3.425 5.644 -3.146 1.00 94.81 97 GLN A O 1
ATOM 776 N N . SER A 1 98 ? -1.876 5.216 -1.571 1.00 91.81 98 SER A N 1
ATOM 777 C CA . SER A 1 98 ? -0.722 5.520 -2.410 1.00 91.81 98 SER A CA 1
ATOM 778 C C . SER A 1 98 ? 0.340 4.444 -2.276 1.00 91.81 98 SER A C 1
ATOM 780 O O . SER A 1 98 ? 0.637 4.032 -1.158 1.00 91.81 98 SER A O 1
ATOM 782 N N . ALA A 1 99 ? 0.979 4.050 -3.370 1.00 91.94 99 ALA A N 1
ATOM 783 C CA . ALA A 1 99 ? 2.033 3.045 -3.324 1.00 91.94 99 ALA A CA 1
ATOM 784 C C . ALA A 1 99 ? 3.227 3.407 -4.196 1.00 91.94 99 ALA A C 1
ATOM 786 O O . ALA A 1 99 ? 3.113 4.133 -5.183 1.00 91.94 99 ALA A O 1
ATOM 787 N N . LYS A 1 100 ? 4.375 2.830 -3.842 1.00 89.81 100 LYS A N 1
ATOM 788 C CA . LYS A 1 100 ? 5.602 2.876 -4.626 1.00 89.81 100 LYS A CA 1
ATOM 789 C C . LYS A 1 100 ? 5.961 1.470 -5.089 1.00 89.81 100 LYS A C 1
ATOM 791 O O . LYS A 1 100 ? 6.079 0.561 -4.269 1.00 89.81 100 LYS A O 1
ATOM 796 N N . ILE A 1 101 ? 6.169 1.306 -6.389 1.00 89.50 101 ILE A N 1
ATOM 797 C CA . ILE A 1 101 ? 6.660 0.070 -7.002 1.00 89.50 101 ILE A CA 1
ATOM 798 C C . ILE A 1 101 ? 8.024 0.361 -7.585 1.00 89.50 101 ILE A C 1
ATOM 800 O O . ILE A 1 101 ? 8.204 1.364 -8.271 1.00 89.50 101 ILE A O 1
ATOM 804 N N . VAL A 1 102 ? 8.983 -0.516 -7.327 1.00 87.00 102 VAL A N 1
ATOM 805 C CA . VAL A 1 102 ? 10.322 -0.398 -7.893 1.00 87.00 102 VAL A CA 1
ATOM 806 C C . VAL A 1 102 ? 10.496 -1.471 -8.955 1.00 87.00 102 VAL A C 1
ATOM 808 O O . VAL A 1 102 ? 10.066 -2.602 -8.765 1.00 87.00 102 VAL A O 1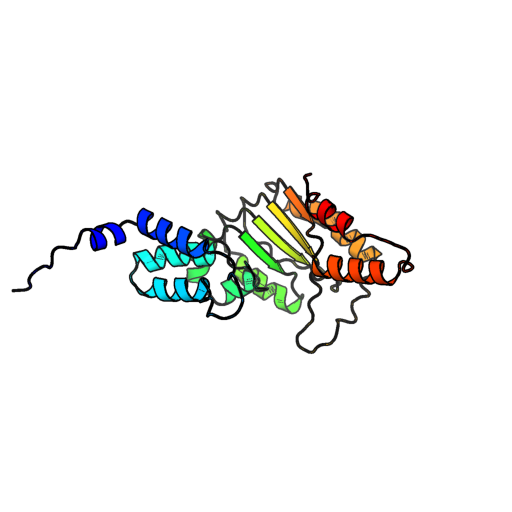
ATOM 811 N N . SER A 1 103 ? 11.125 -1.122 -10.075 1.00 84.62 103 SER A N 1
ATOM 812 C CA . SER A 1 103 ? 11.474 -2.090 -11.111 1.00 84.62 103 SER A CA 1
ATOM 813 C C . SER A 1 103 ? 12.339 -3.211 -10.539 1.00 84.62 103 SER A C 1
ATOM 815 O O . SER A 1 103 ? 13.273 -2.961 -9.766 1.00 84.62 103 SER A O 1
ATOM 817 N N . THR A 1 104 ? 12.084 -4.433 -10.983 1.00 83.44 104 THR A N 1
ATOM 818 C CA . THR A 1 104 ? 12.587 -5.665 -10.362 1.00 83.44 104 THR A CA 1
ATOM 819 C C . THR A 1 104 ? 13.608 -6.367 -11.244 1.00 83.44 104 THR A C 1
ATOM 821 O O . THR A 1 104 ? 13.588 -6.222 -12.467 1.00 83.44 104 THR A O 1
ATOM 824 N N . HIS A 1 105 ? 14.581 -7.039 -10.622 1.00 83.44 105 HIS A N 1
ATOM 825 C CA . HIS A 1 105 ? 15.553 -7.837 -11.356 1.00 83.44 105 HIS A CA 1
ATOM 826 C C . HIS A 1 105 ? 14.837 -9.102 -11.854 1.00 83.44 105 HIS A C 1
ATOM 828 O O . HIS A 1 105 ? 13.983 -9.608 -11.124 1.00 83.44 105 HIS A O 1
ATOM 834 N N . PRO A 1 106 ? 15.149 -9.648 -13.043 1.00 84.25 106 PRO A N 1
ATOM 835 C CA . PRO A 1 106 ? 14.490 -10.856 -13.542 1.00 84.25 106 PRO A CA 1
ATOM 836 C C . PRO A 1 106 ? 14.445 -12.015 -12.536 1.00 84.25 106 PRO A C 1
ATOM 838 O O . PRO A 1 106 ? 13.421 -12.680 -12.439 1.00 84.25 106 PRO A O 1
ATOM 841 N N . ALA A 1 107 ? 15.495 -12.191 -11.727 1.00 86.25 107 ALA A N 1
ATOM 842 C CA . ALA A 1 107 ? 15.542 -13.215 -10.677 1.00 86.25 107 ALA A CA 1
ATOM 843 C C . ALA A 1 107 ? 14.516 -13.001 -9.541 1.00 86.25 107 ALA A C 1
ATOM 845 O O . ALA A 1 107 ? 13.962 -13.961 -9.017 1.00 86.25 107 ALA A O 1
ATOM 846 N N . ASP A 1 108 ? 14.231 -11.750 -9.172 1.00 86.19 108 ASP A N 1
ATOM 847 C CA . ASP A 1 108 ? 13.295 -11.408 -8.089 1.00 86.19 108 ASP A CA 1
ATOM 848 C C . ASP A 1 108 ? 11.845 -11.264 -8.572 1.00 86.19 108 ASP A C 1
ATOM 850 O O . ASP A 1 108 ? 10.903 -11.285 -7.773 1.00 86.19 108 ASP A O 1
ATOM 854 N N . PHE A 1 109 ? 11.656 -11.084 -9.881 1.00 88.00 109 PHE A N 1
ATOM 855 C CA . PHE A 1 109 ? 10.365 -10.762 -10.476 1.00 88.00 109 PHE A CA 1
ATOM 856 C C . PHE A 1 109 ? 9.274 -11.813 -10.202 1.00 88.00 109 PHE A C 1
ATOM 858 O O . PHE A 1 109 ? 8.168 -11.400 -9.834 1.00 88.00 109 PHE A O 1
ATOM 865 N N . PRO A 1 110 ? 9.535 -13.137 -10.282 1.00 92.12 110 PRO A N 1
ATOM 866 C CA . PRO A 1 110 ? 8.532 -14.150 -9.952 1.00 92.12 110 PRO A CA 1
ATOM 867 C C . PRO A 1 110 ? 8.037 -14.035 -8.508 1.00 92.12 110 PRO A C 1
ATOM 869 O O . PRO A 1 110 ? 6.831 -14.020 -8.268 1.00 92.12 110 PRO A O 1
ATOM 872 N N . ARG A 1 111 ? 8.959 -13.864 -7.550 1.00 91.38 111 ARG A N 1
ATOM 873 C CA . ARG A 1 111 ? 8.632 -13.730 -6.123 1.00 91.38 111 ARG A CA 1
ATOM 874 C C . ARG A 1 111 ? 7.773 -12.497 -5.858 1.00 91.38 111 ARG A C 1
ATOM 876 O O . ARG A 1 111 ? 6.758 -12.591 -5.175 1.00 91.38 111 ARG A O 1
ATOM 883 N N . GLN A 1 112 ? 8.159 -11.343 -6.401 1.00 88.19 112 GLN A N 1
ATOM 884 C CA . GLN A 1 112 ? 7.408 -10.102 -6.190 1.00 88.19 112 GLN A CA 1
ATOM 885 C C . GLN A 1 112 ? 6.034 -10.132 -6.862 1.00 88.19 112 GLN A C 1
ATOM 887 O O . GLN A 1 112 ? 5.052 -9.654 -6.294 1.00 88.19 112 GLN A O 1
ATOM 892 N N . THR A 1 113 ? 5.948 -10.737 -8.046 1.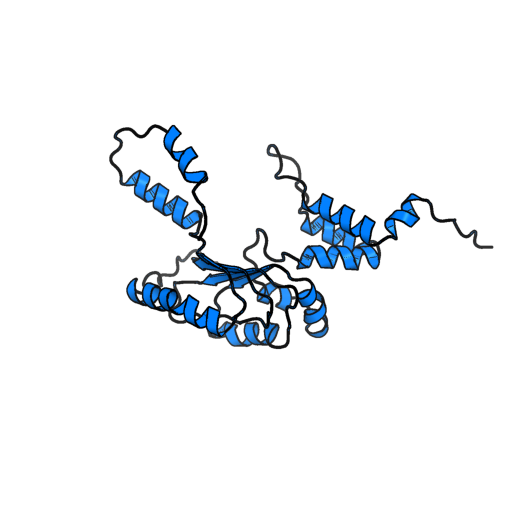00 90.50 113 THR A N 1
ATOM 893 C CA . THR A 1 113 ? 4.672 -10.925 -8.741 1.00 90.50 113 THR A CA 1
ATOM 894 C C . THR A 1 113 ? 3.752 -11.842 -7.940 1.00 90.50 113 THR A C 1
ATOM 896 O O . THR A 1 113 ? 2.581 -11.517 -7.781 1.00 90.50 113 THR A O 1
ATOM 899 N N . ALA A 1 114 ? 4.271 -12.930 -7.360 1.00 92.69 114 ALA A N 1
ATOM 900 C CA . ALA A 1 114 ? 3.488 -13.838 -6.522 1.00 92.69 114 ALA A CA 1
ATOM 901 C C . ALA A 1 114 ? 2.903 -13.150 -5.276 1.00 92.69 114 ALA A C 1
ATOM 903 O O . ALA A 1 114 ? 1.786 -13.458 -4.878 1.00 92.69 114 ALA A O 1
ATOM 904 N N . ILE A 1 115 ? 3.611 -12.181 -4.682 1.00 93.75 115 ILE A N 1
ATOM 905 C CA . ILE A 1 115 ? 3.098 -11.425 -3.525 1.00 93.75 115 ILE A CA 1
ATOM 906 C C . ILE A 1 115 ? 1.856 -10.603 -3.893 1.00 93.75 115 ILE A C 1
ATOM 908 O O . ILE A 1 115 ? 0.971 -10.454 -3.054 1.00 93.75 115 ILE A O 1
ATOM 912 N N . MET A 1 116 ? 1.793 -10.066 -5.115 1.00 90.44 116 MET A N 1
ATOM 913 C CA . MET A 1 116 ? 0.753 -9.115 -5.529 1.00 90.44 116 MET A CA 1
ATOM 914 C C . MET A 1 116 ? -0.325 -9.695 -6.443 1.00 90.44 116 MET A C 1
ATOM 916 O O . MET A 1 116 ? -1.348 -9.042 -6.625 1.00 90.44 116 MET A O 1
ATOM 920 N N . ARG A 1 117 ? -0.108 -10.885 -7.015 1.00 90.56 117 ARG A N 1
ATOM 921 C CA . ARG A 1 117 ? -0.986 -11.496 -8.026 1.00 90.56 117 ARG A CA 1
ATOM 922 C C . ARG A 1 117 ? -2.445 -11.571 -7.576 1.00 90.56 117 ARG A C 1
ATOM 924 O O . ARG A 1 117 ? -3.321 -11.200 -8.349 1.00 90.56 117 ARG A O 1
ATOM 931 N N . ASP A 1 118 ? -2.671 -11.992 -6.335 1.00 93.12 118 ASP A N 1
ATOM 932 C CA . ASP A 1 118 ? -4.011 -12.275 -5.805 1.00 93.12 118 ASP A CA 1
ATOM 933 C C . ASP A 1 118 ? -4.559 -11.131 -4.937 1.00 93.12 118 ASP A C 1
ATOM 935 O O . ASP A 1 118 ? -5.560 -11.287 -4.241 1.00 93.12 118 ASP A O 1
ATOM 939 N N . LE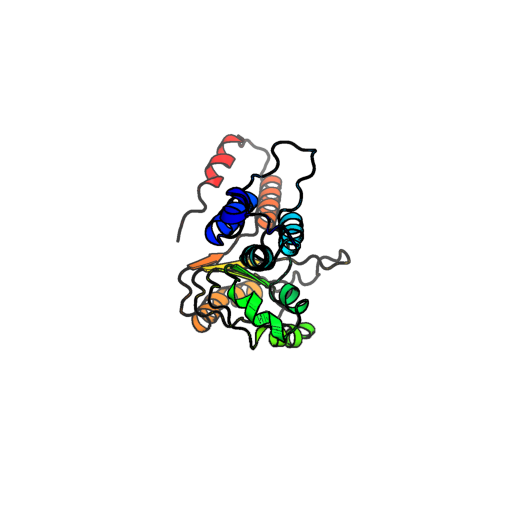U A 1 119 ? -3.894 -9.970 -4.949 1.00 96.69 119 LEU A N 1
ATOM 940 C CA . LEU A 1 119 ? -4.273 -8.823 -4.132 1.00 96.69 119 LEU A CA 1
ATOM 941 C C . LEU A 1 119 ? -4.978 -7.766 -4.965 1.00 96.69 119 LEU A C 1
ATOM 943 O O . LEU A 1 119 ? -4.457 -7.306 -5.981 1.00 96.69 119 LEU A O 1
ATOM 947 N N . THR A 1 120 ? -6.125 -7.316 -4.467 1.00 97.25 120 THR A N 1
ATOM 948 C CA . THR A 1 120 ? -6.850 -6.170 -5.018 1.00 97.25 120 THR A CA 1
ATOM 949 C C . THR A 1 120 ? -6.635 -4.947 -4.138 1.00 97.25 120 THR A C 1
ATOM 951 O O . THR A 1 120 ? -6.746 -5.017 -2.913 1.00 97.25 120 THR A O 1
ATOM 954 N N . PHE A 1 121 ? -6.359 -3.808 -4.768 1.00 96.75 121 PHE A N 1
ATOM 955 C CA . PHE A 1 121 ? -6.100 -2.531 -4.110 1.00 96.75 121 PHE A CA 1
ATOM 956 C C . PHE A 1 121 ? -7.236 -1.542 -4.408 1.00 96.75 121 PHE A C 1
ATOM 958 O O . PHE A 1 121 ? -7.087 -0.662 -5.259 1.00 96.75 121 PHE A O 1
ATOM 965 N N . PRO A 1 122 ? -8.397 -1.674 -3.739 1.00 96.75 122 PRO A N 1
ATOM 966 C CA . PRO A 1 122 ? -9.599 -0.914 -4.080 1.00 96.75 122 PRO A CA 1
ATOM 967 C C . PRO A 1 122 ? -9.466 0.588 -3.805 1.00 96.75 122 PRO A C 1
ATOM 969 O O . PRO A 1 122 ? -10.087 1.387 -4.496 1.00 96.75 122 PRO A O 1
ATOM 972 N N . LYS A 1 123 ? -8.658 0.998 -2.819 1.00 96.25 123 LYS A N 1
ATOM 973 C CA . LYS A 1 123 ? -8.478 2.415 -2.459 1.00 96.25 123 LYS A CA 1
ATOM 974 C C . LYS A 1 123 ? -7.244 3.059 -3.099 1.00 96.25 123 LYS A C 1
ATOM 976 O O . LYS A 1 123 ? -7.029 4.255 -2.911 1.00 96.25 123 LYS A O 1
ATOM 981 N N . LEU A 1 124 ? -6.444 2.298 -3.856 1.00 96.19 124 LEU A N 1
ATOM 982 C CA . LEU A 1 124 ? -5.198 2.790 -4.440 1.00 96.19 124 LEU A CA 1
ATOM 983 C C . LEU A 1 124 ? -5.499 3.718 -5.616 1.00 96.19 124 LEU A C 1
ATOM 985 O O . LEU A 1 124 ? -5.879 3.260 -6.690 1.00 96.19 124 LEU A O 1
ATOM 989 N N . ASN A 1 125 ? -5.285 5.017 -5.408 1.00 95.31 125 ASN A N 1
ATOM 990 C CA . ASN A 1 125 ? -5.551 6.063 -6.397 1.00 95.31 125 ASN A CA 1
ATOM 991 C C . ASN A 1 125 ? -4.278 6.734 -6.936 1.00 95.31 125 ASN A C 1
ATOM 993 O O . ASN A 1 125 ? -4.329 7.433 -7.950 1.00 95.31 125 ASN A O 1
ATOM 997 N N . SER A 1 126 ? -3.138 6.514 -6.275 1.00 93.12 126 SER A N 1
ATOM 998 C CA . SER A 1 126 ? -1.858 7.135 -6.608 1.00 93.12 126 SER A CA 1
ATOM 999 C C . SER A 1 126 ? -0.731 6.106 -6.630 1.00 93.12 126 SER A C 1
ATOM 1001 O O . SER A 1 126 ? -0.473 5.424 -5.637 1.00 93.12 126 SER A O 1
ATOM 1003 N N . LEU A 1 127 ? -0.026 6.001 -7.755 1.00 91.38 127 LEU A N 1
ATOM 1004 C CA . LEU A 1 127 ? 1.049 5.032 -7.945 1.00 91.38 127 LEU A CA 1
ATOM 1005 C C . LEU A 1 127 ? 2.350 5.713 -8.365 1.00 91.38 127 LEU A C 1
ATOM 1007 O O . LEU A 1 127 ? 2.388 6.452 -9.344 1.00 91.38 127 LEU A O 1
ATOM 1011 N N . VAL A 1 128 ? 3.440 5.419 -7.663 1.00 90.38 128 VAL A N 1
ATOM 1012 C CA . VAL A 1 128 ? 4.789 5.868 -8.017 1.00 90.38 128 VAL A CA 1
ATOM 1013 C C . VAL A 1 128 ? 5.586 4.685 -8.558 1.00 90.38 128 VAL A C 1
ATOM 1015 O O . VAL A 1 128 ? 5.880 3.737 -7.833 1.00 90.38 128 VAL A O 1
ATOM 1018 N N . LEU A 1 129 ? 5.951 4.741 -9.835 1.00 88.56 129 LEU A N 1
ATOM 1019 C CA . LEU A 1 129 ? 6.798 3.762 -10.504 1.00 88.56 129 LEU A CA 1
ATOM 1020 C C . LEU A 1 129 ? 8.247 4.234 -10.484 1.00 88.56 129 LEU A C 1
ATOM 1022 O O . LEU A 1 129 ? 8.616 5.186 -11.168 1.00 88.56 129 LEU A O 1
ATOM 1026 N N . CYS A 1 130 ? 9.079 3.539 -9.730 1.00 86.25 130 CYS A N 1
ATOM 1027 C CA . CYS A 1 130 ? 10.504 3.786 -9.633 1.00 86.25 130 CYS A CA 1
ATOM 1028 C C . CYS A 1 130 ? 11.259 2.862 -10.576 1.00 86.25 130 CYS A C 1
ATOM 1030 O O . CYS A 1 130 ? 11.388 1.666 -10.332 1.00 86.25 130 CYS A O 1
ATOM 1032 N N . ILE A 1 131 ? 11.768 3.435 -11.654 1.00 83.00 131 ILE A N 1
ATOM 1033 C CA . ILE A 1 131 ? 12.444 2.714 -12.721 1.00 83.00 131 ILE A CA 1
ATOM 1034 C C . ILE A 1 131 ? 13.945 2.842 -12.534 1.00 83.00 131 ILE A C 1
ATOM 1036 O O . ILE A 1 131 ? 14.493 3.944 -12.591 1.00 83.00 131 ILE A O 1
ATOM 1040 N N . ASP A 1 132 ? 14.596 1.699 -12.369 1.00 77.94 132 ASP A N 1
ATOM 1041 C CA . ASP A 1 132 ? 16.036 1.560 -12.489 1.00 77.94 132 ASP A CA 1
ATOM 1042 C C . ASP A 1 132 ? 16.405 1.549 -13.975 1.00 77.94 132 ASP A C 1
ATOM 1044 O O . ASP A 1 132 ? 16.317 0.533 -14.665 1.00 77.94 132 ASP A O 1
ATOM 1048 N N . ALA A 1 133 ? 16.790 2.721 -14.479 1.00 69.75 133 ALA A N 1
ATOM 1049 C CA . ALA A 1 133 ? 17.156 2.904 -15.880 1.00 69.75 133 ALA A CA 1
ATOM 1050 C C . ALA A 1 133 ? 18.526 2.315 -16.246 1.00 69.75 133 ALA A C 1
ATOM 1052 O O . ALA A 1 133 ? 18.956 2.479 -17.383 1.00 69.75 133 ALA A O 1
ATOM 1053 N N . SER A 1 134 ? 19.218 1.669 -15.303 1.00 67.94 134 SER A N 1
ATOM 1054 C CA . SER A 1 134 ? 20.428 0.902 -15.602 1.00 67.94 134 SER A CA 1
ATOM 1055 C C . SER A 1 134 ? 20.119 -0.505 -16.131 1.00 67.94 134 SER A C 1
ATOM 1057 O O . SER A 1 134 ? 21.012 -1.199 -16.600 1.00 67.94 134 SER A O 1
ATOM 1059 N N . ARG A 1 135 ? 18.851 -0.938 -16.090 1.00 68.50 135 ARG A N 1
ATOM 1060 C CA . ARG A 1 135 ? 18.448 -2.288 -16.496 1.00 68.50 135 ARG A CA 1
ATOM 1061 C C . ARG A 1 135 ? 18.026 -2.345 -17.954 1.00 68.50 135 ARG A C 1
ATOM 1063 O O . ARG A 1 135 ? 17.230 -1.532 -18.413 1.00 68.50 135 ARG A O 1
ATOM 1070 N N . GLU A 1 136 ? 18.477 -3.385 -18.648 1.00 70.12 136 GLU A N 1
ATOM 1071 C CA . GLU A 1 136 ? 18.082 -3.661 -20.035 1.00 70.12 136 GLU A CA 1
ATOM 1072 C C . GLU A 1 136 ? 16.582 -3.948 -20.171 1.00 70.12 136 GLU A C 1
ATOM 1074 O O . GLU A 1 136 ? 15.947 -3.540 -21.144 1.00 70.12 136 GLU A O 1
ATOM 1079 N N . ARG A 1 137 ? 15.998 -4.623 -19.170 1.00 75.88 137 ARG A N 1
ATOM 1080 C CA . ARG A 1 137 ? 14.574 -4.968 -19.116 1.00 75.88 137 ARG A CA 1
ATOM 1081 C C . ARG A 1 137 ? 13.929 -4.375 -17.870 1.00 75.88 137 ARG A C 1
ATOM 1083 O O . ARG A 1 137 ? 14.353 -4.642 -16.747 1.00 75.88 137 ARG A O 1
ATOM 1090 N N . ILE A 1 138 ? 12.869 -3.595 -18.077 1.00 80.06 138 ILE A N 1
ATOM 1091 C CA . ILE A 1 138 ? 12.043 -3.059 -16.993 1.00 80.06 138 ILE A CA 1
ATOM 1092 C C . ILE A 1 138 ? 10.931 -4.063 -16.716 1.00 80.06 138 ILE A C 1
ATOM 1094 O O . ILE A 1 138 ? 9.994 -4.198 -17.501 1.00 80.06 138 ILE A O 1
ATOM 1098 N N . LEU A 1 139 ? 11.037 -4.750 -15.585 1.00 84.69 139 LEU A N 1
ATOM 1099 C CA . LEU A 1 139 ? 9.993 -5.628 -15.077 1.00 84.69 139 LEU A CA 1
ATOM 1100 C C . LEU A 1 139 ? 9.312 -4.937 -13.899 1.00 84.69 139 LEU A C 1
ATOM 1102 O O . LEU A 1 139 ? 9.982 -4.503 -12.961 1.00 84.69 139 LEU A O 1
ATOM 1106 N N . LEU A 1 140 ? 7.990 -4.795 -13.978 1.00 85.25 140 LEU A N 1
ATOM 1107 C CA . LEU A 1 140 ? 7.172 -4.157 -12.951 1.00 85.25 140 LEU A CA 1
ATOM 1108 C C . LEU A 1 140 ? 6.089 -5.137 -12.508 1.00 85.25 140 LEU A C 1
ATOM 1110 O O . LEU A 1 140 ? 5.307 -5.585 -13.350 1.00 85.25 140 LEU A O 1
ATOM 1114 N N . PRO A 1 141 ? 6.045 -5.506 -11.222 1.00 87.00 141 PRO A N 1
ATOM 1115 C CA . PRO A 1 141 ? 4.991 -6.365 -10.720 1.00 87.00 141 PRO A 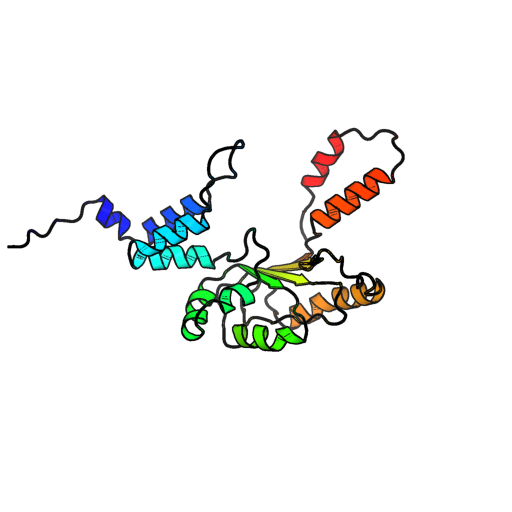CA 1
ATOM 1116 C C . PRO A 1 141 ? 3.736 -5.493 -10.573 1.00 87.00 141 PRO A C 1
ATOM 1118 O O . PRO A 1 141 ? 3.635 -4.648 -9.689 1.00 87.00 141 PRO A O 1
ATOM 1121 N N . TRP A 1 142 ? 2.821 -5.598 -11.534 1.00 87.62 142 TRP A N 1
ATOM 1122 C CA . TRP A 1 142 ? 1.658 -4.715 -11.620 1.00 87.62 142 TRP A CA 1
ATOM 1123 C C . TRP A 1 142 ? 0.570 -5.138 -10.622 1.00 87.62 142 TRP A C 1
ATOM 1125 O O . TRP A 1 142 ? 0.036 -6.237 -10.781 1.00 87.62 142 TRP A O 1
ATOM 1135 N N . PRO A 1 143 ? 0.194 -4.297 -9.641 1.00 91.88 143 PRO A N 1
ATOM 1136 C CA . PRO A 1 143 ? -0.903 -4.598 -8.728 1.00 91.88 143 PRO A CA 1
ATOM 1137 C C . PRO A 1 143 ? -2.252 -4.558 -9.452 1.00 91.88 143 PRO A C 1
ATOM 1139 O O . PRO A 1 143 ? -2.432 -3.820 -10.422 1.00 91.88 143 PRO A O 1
ATOM 1142 N N . ASN A 1 144 ? -3.235 -5.310 -8.956 1.00 94.75 144 ASN A N 1
ATOM 1143 C CA . ASN A 1 144 ? -4.619 -5.125 -9.376 1.00 94.75 144 ASN A CA 1
ATOM 1144 C C . ASN A 1 144 ? -5.215 -3.908 -8.651 1.00 94.75 144 ASN A C 1
ATOM 1146 O O . ASN A 1 144 ? -5.680 -4.010 -7.516 1.00 94.75 144 ASN A O 1
ATOM 1150 N N . ALA A 1 145 ? -5.150 -2.742 -9.286 1.00 94.75 145 ALA A N 1
ATOM 1151 C CA . ALA A 1 145 ? -5.581 -1.477 -8.704 1.00 94.75 145 ALA A CA 1
ATOM 1152 C C . ALA A 1 145 ? -6.528 -0.740 -9.669 1.00 94.75 145 ALA A C 1
ATOM 1154 O O . ALA A 1 145 ? -6.071 0.060 -10.489 1.00 94.75 145 ALA A O 1
ATOM 1155 N N . PRO A 1 146 ? -7.843 -1.026 -9.618 1.00 93.81 146 PRO A N 1
ATOM 1156 C CA . PRO A 1 146 ? -8.801 -0.523 -10.608 1.00 93.81 146 PRO A CA 1
ATOM 1157 C C . PRO A 1 146 ? -8.970 1.004 -10.568 1.00 93.81 146 PRO A C 1
ATOM 1159 O O . PRO A 1 146 ? -9.256 1.627 -11.589 1.00 93.81 146 PRO A O 1
ATOM 1162 N N . ASN A 1 147 ? -8.727 1.619 -9.409 1.00 95.38 147 ASN A N 1
ATOM 1163 C CA . ASN A 1 147 ? -9.037 3.025 -9.146 1.00 95.38 147 ASN A CA 1
ATOM 1164 C C . ASN A 1 147 ? -7.816 3.957 -9.227 1.00 95.38 147 ASN A C 1
ATOM 1166 O O . ASN A 1 147 ? -7.854 5.067 -8.698 1.00 95.38 147 ASN A O 1
ATOM 1170 N N . VAL A 1 148 ? -6.721 3.532 -9.870 1.00 95.06 148 VAL A N 1
ATOM 1171 C CA . VAL A 1 148 ? -5.519 4.370 -10.006 1.00 95.06 148 VAL A CA 1
ATOM 1172 C C . VAL A 1 148 ? -5.790 5.526 -10.963 1.00 95.06 148 VAL A C 1
ATOM 1174 O O . VAL A 1 148 ? -5.920 5.335 -12.166 1.00 95.06 148 VAL A O 1
ATOM 1177 N N . GLU A 1 149 ? -5.791 6.748 -10.437 1.00 93.75 149 GLU A N 1
ATOM 1178 C CA . GLU A 1 149 ? -6.012 7.963 -11.228 1.00 93.75 149 GLU A CA 1
ATOM 1179 C C . GLU A 1 149 ? -4.719 8.737 -11.495 1.00 93.75 149 GLU A C 1
ATOM 1181 O O . GLU A 1 149 ? -4.578 9.404 -12.525 1.00 93.75 149 GLU A O 1
ATOM 1186 N N . LYS A 1 150 ? -3.778 8.674 -10.547 1.00 92.38 150 LYS A N 1
ATOM 1187 C CA . LYS A 1 150 ? -2.516 9.414 -10.564 1.00 92.38 150 LYS A CA 1
ATOM 1188 C C . LYS A 1 150 ? -1.366 8.431 -10.676 1.00 92.38 150 LYS A C 1
ATOM 1190 O O . LYS A 1 150 ? -1.224 7.530 -9.852 1.00 92.38 150 LYS A O 1
ATOM 1195 N N . LEU A 1 151 ? -0.508 8.634 -11.663 1.00 91.25 151 LEU A N 1
ATOM 1196 C CA . LEU A 1 151 ? 0.687 7.829 -11.833 1.00 91.25 151 LEU A CA 1
ATOM 1197 C C . LEU A 1 151 ? 1.909 8.722 -11.998 1.00 91.25 151 LEU A C 1
ATOM 1199 O O . LEU A 1 151 ? 1.924 9.628 -12.824 1.00 91.25 151 LEU A O 1
ATOM 1203 N N . PHE A 1 152 ? 2.955 8.439 -11.233 1.00 88.88 152 PHE A N 1
ATOM 1204 C CA . PHE A 1 152 ? 4.213 9.169 -11.268 1.00 88.88 152 PHE A CA 1
ATOM 1205 C C . PHE A 1 152 ? 5.342 8.231 -11.648 1.00 88.88 152 PHE A C 1
ATOM 1207 O O . PHE A 1 152 ? 5.542 7.200 -11.016 1.00 88.88 152 PHE A O 1
ATOM 1214 N N . ILE A 1 153 ? 6.117 8.602 -12.659 1.00 85.88 153 ILE A N 1
ATOM 1215 C CA . ILE A 1 153 ? 7.325 7.870 -13.033 1.00 85.88 153 ILE A CA 1
ATOM 1216 C C . ILE A 1 153 ? 8.524 8.589 -12.420 1.00 85.88 153 ILE A C 1
ATOM 1218 O O . ILE A 1 153 ? 8.763 9.767 -12.691 1.00 85.88 153 ILE A O 1
ATOM 1222 N N . GLN A 1 154 ? 9.275 7.863 -11.601 1.00 84.56 154 GLN A N 1
ATOM 1223 C CA . GLN A 1 154 ? 10.528 8.283 -10.992 1.00 84.56 154 GLN A CA 1
ATOM 1224 C C . GLN A 1 154 ? 11.665 7.456 -11.571 1.00 84.56 154 GLN A C 1
ATOM 1226 O O . GLN A 1 154 ? 11.594 6.231 -11.628 1.00 84.56 154 GLN A O 1
ATOM 1231 N N . ASN A 1 155 ? 12.737 8.121 -11.981 1.00 78.06 155 ASN A N 1
ATOM 1232 C CA . ASN A 1 155 ? 13.975 7.428 -12.298 1.00 78.06 155 ASN A CA 1
ATOM 1233 C C . ASN A 1 155 ? 14.772 7.267 -11.009 1.00 78.06 155 ASN A C 1
ATOM 1235 O O . ASN A 1 155 ? 15.099 8.269 -10.382 1.00 78.06 155 ASN A O 1
ATOM 1239 N N . VAL A 1 156 ? 15.060 6.032 -10.611 1.00 74.56 156 VAL A N 1
ATOM 1240 C CA . VAL A 1 156 ? 15.877 5.764 -9.430 1.00 74.56 156 VAL A CA 1
ATOM 1241 C C . VAL A 1 156 ? 17.198 5.161 -9.873 1.00 74.56 156 VAL A C 1
ATOM 1243 O O . VAL A 1 156 ? 17.250 4.051 -10.392 1.00 74.56 156 VAL A O 1
ATOM 1246 N N . SER A 1 157 ? 18.293 5.878 -9.641 1.00 64.56 157 SER A N 1
ATOM 1247 C CA . SER A 1 157 ? 19.618 5.269 -9.700 1.00 64.56 157 SER A CA 1
ATOM 1248 C C . SER A 1 157 ? 19.836 4.555 -8.372 1.00 64.56 157 SER A C 1
ATOM 1250 O O . SER A 1 157 ? 20.234 5.189 -7.394 1.00 64.56 157 SER A O 1
ATOM 1252 N N . ARG A 1 158 ? 19.532 3.253 -8.291 1.00 58.91 158 ARG A N 1
ATOM 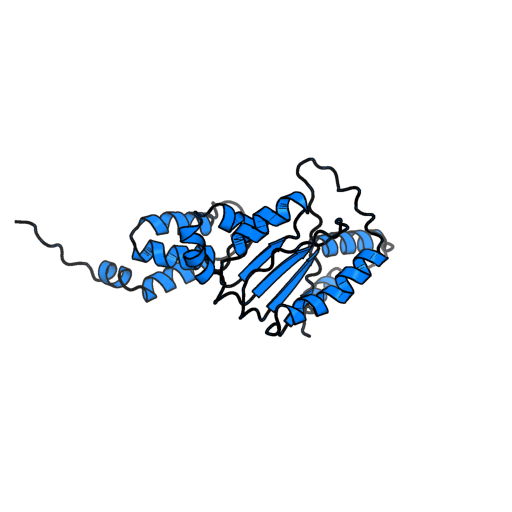1253 C CA . ARG A 1 158 ? 19.895 2.482 -7.096 1.00 58.91 158 ARG A CA 1
ATOM 1254 C C . ARG A 1 158 ? 21.419 2.463 -6.989 1.00 58.91 158 ARG A C 1
ATOM 1256 O O . ARG A 1 158 ? 22.105 1.940 -7.862 1.00 58.91 158 ARG A O 1
ATOM 1263 N N . VAL A 1 159 ? 21.941 3.039 -5.911 1.00 50.38 159 VAL A N 1
ATOM 1264 C CA . VAL A 1 159 ? 23.283 2.707 -5.435 1.00 50.38 159 VAL A CA 1
ATOM 1265 C C . VAL A 1 159 ? 23.118 1.371 -4.725 1.00 50.38 159 VAL A C 1
ATOM 1267 O O . VAL A 1 159 ? 22.463 1.300 -3.687 1.00 50.38 159 VAL A O 1
ATOM 1270 N N . TYR A 1 160 ? 23.593 0.294 -5.343 1.00 48.62 160 TYR A N 1
ATOM 1271 C CA . TYR A 1 160 ? 23.539 -1.026 -4.725 1.00 48.62 160 TYR A CA 1
ATOM 1272 C C . TYR A 1 160 ? 24.409 -1.021 -3.451 1.00 48.62 160 TYR A C 1
ATOM 1274 O O . TYR A 1 160 ? 25.460 -0.367 -3.437 1.00 48.62 160 TYR A O 1
ATOM 1282 N N . PRO A 1 161 ? 23.988 -1.709 -2.372 1.00 39.28 161 PRO A N 1
ATOM 1283 C CA . PRO A 1 161 ? 24.825 -1.882 -1.190 1.00 39.28 161 PRO A CA 1
ATOM 1284 C C . PRO A 1 161 ? 26.132 -2.560 -1.625 1.00 39.28 161 PRO A C 1
ATOM 1286 O O . PRO A 1 161 ? 26.108 -3.615 -2.253 1.00 39.28 161 PRO A O 1
ATOM 1289 N N . GLY A 1 162 ? 27.257 -1.880 -1.392 1.00 46.09 162 GLY A N 1
ATOM 1290 C CA . GLY A 1 162 ? 28.566 -2.220 -1.967 1.00 46.09 162 GLY A CA 1
ATOM 1291 C C . GLY A 1 162 ? 29.255 -1.071 -2.715 1.00 46.09 162 GLY A C 1
ATOM 1292 O O . GLY A 1 162 ? 30.365 -1.252 -3.205 1.00 46.09 162 GLY A O 1
ATOM 1293 N N . GLY A 1 163 ? 28.625 0.106 -2.830 1.00 39.34 163 GLY A N 1
ATOM 1294 C CA . GLY A 1 163 ? 29.279 1.351 -3.271 1.00 39.34 163 GLY A CA 1
ATOM 1295 C C . GLY A 1 163 ? 29.706 1.395 -4.742 1.00 39.34 163 GLY A C 1
ATOM 1296 O O . GLY A 1 163 ? 30.072 2.457 -5.245 1.00 39.34 163 GLY A O 1
ATOM 1297 N N . ARG A 1 164 ? 29.607 0.282 -5.475 1.00 38.91 164 ARG A N 1
ATOM 1298 C CA . ARG A 1 164 ? 29.802 0.279 -6.921 1.00 38.91 164 ARG A CA 1
ATOM 1299 C C . ARG A 1 164 ? 28.599 0.963 -7.551 1.00 38.91 164 ARG A C 1
ATOM 1301 O O . ARG A 1 164 ? 27.502 0.406 -7.610 1.00 38.91 164 ARG A O 1
ATOM 1308 N N . LEU A 1 165 ? 28.810 2.192 -8.021 1.00 44.38 165 LEU A N 1
ATOM 1309 C CA . LEU A 1 165 ? 27.985 2.753 -9.080 1.00 44.38 165 LEU A CA 1
ATOM 1310 C C . LEU A 1 165 ? 27.885 1.675 -10.157 1.00 44.38 165 LEU A C 1
ATOM 1312 O O . LEU A 1 165 ? 28.898 1.252 -10.708 1.00 44.38 165 LEU A O 1
ATOM 1316 N N . SER A 1 166 ? 26.669 1.184 -10.374 1.00 43.56 166 SER A N 1
ATOM 1317 C CA . SER A 1 166 ? 26.352 0.269 -11.458 1.00 43.56 166 SER A CA 1
ATOM 1318 C C . SER A 1 166 ? 26.993 0.813 -12.743 1.00 43.56 166 SER A C 1
ATOM 1320 O O . SER A 1 166 ? 26.614 1.879 -13.233 1.00 43.56 166 SER A O 1
ATOM 1322 N N . SER A 1 167 ? 28.002 0.107 -13.266 1.00 43.09 167 SER A N 1
ATOM 1323 C CA . SER A 1 167 ? 28.658 0.413 -14.545 1.00 43.09 167 SER A CA 1
ATOM 1324 C C . SER A 1 167 ? 27.685 0.303 -15.728 1.00 43.09 167 SER A C 1
ATOM 1326 O O . SER A 1 167 ? 28.001 0.732 -16.835 1.00 43.09 167 SER A O 1
ATOM 1328 N N . TYR A 1 168 ? 26.449 -0.149 -15.481 1.00 44.91 168 TYR A N 1
ATOM 1329 C CA . TYR A 1 168 ? 25.325 -0.149 -16.414 1.00 44.91 168 TYR A CA 1
ATOM 1330 C C . TYR A 1 168 ? 24.720 1.252 -16.671 1.00 44.91 168 TYR A C 1
ATOM 1332 O O . TYR A 1 168 ? 23.623 1.385 -17.215 1.00 44.91 168 TYR A O 1
ATOM 1340 N N . GLY A 1 169 ? 25.460 2.331 -16.379 1.00 45.09 169 GLY A N 1
ATOM 1341 C CA . GLY A 1 169 ? 25.196 3.686 -16.892 1.00 45.09 169 GLY A CA 1
ATOM 1342 C C . GLY A 1 169 ? 25.204 3.795 -18.429 1.00 45.09 169 GLY A C 1
ATOM 1343 O O . GLY A 1 169 ? 24.922 4.862 -18.974 1.00 45.09 169 GLY A O 1
ATOM 1344 N N . LEU A 1 170 ? 25.490 2.690 -19.120 1.00 45.78 170 LEU A N 1
ATOM 1345 C CA . LEU A 1 170 ? 25.469 2.518 -20.567 1.00 45.78 170 LEU A CA 1
ATOM 1346 C C . LEU A 1 170 ? 24.219 1.786 -21.074 1.00 45.78 170 LEU A C 1
ATOM 1348 O O . LEU A 1 170 ? 24.252 1.203 -22.154 1.00 45.78 170 LEU A O 1
ATOM 1352 N N . MET A 1 171 ? 23.074 1.862 -20.389 1.00 48.22 171 MET A N 1
ATOM 1353 C CA . MET A 1 171 ? 21.830 1.771 -21.155 1.00 48.22 171 MET A CA 1
ATOM 1354 C C . MET A 1 171 ? 21.866 2.955 -22.133 1.00 48.22 171 MET A C 1
ATOM 1356 O O . MET A 1 171 ? 21.691 4.108 -21.723 1.00 48.22 171 MET A O 1
ATOM 1360 N N . GLY A 1 172 ? 22.220 2.690 -23.399 1.00 51.19 172 GLY A N 1
ATOM 1361 C CA . GLY A 1 172 ? 22.453 3.725 -24.403 1.00 51.19 172 GLY A CA 1
ATOM 1362 C C . GLY A 1 172 ? 21.311 4.731 -24.354 1.00 51.19 172 GLY A C 1
ATOM 1363 O O . GLY A 1 172 ? 20.146 4.330 -24.279 1.00 51.19 172 GLY A O 1
ATOM 1364 N N . LYS A 1 173 ? 21.624 6.035 -24.325 1.00 57.62 173 LYS A N 1
ATOM 1365 C CA . LYS A 1 173 ? 20.639 7.127 -24.158 1.00 57.62 173 LYS A CA 1
ATOM 1366 C C . LYS A 1 173 ? 19.376 6.903 -25.010 1.00 57.62 173 LYS A C 1
ATOM 1368 O O . LYS A 1 173 ? 18.269 7.218 -24.584 1.00 57.62 173 LYS A O 1
ATOM 1373 N N . THR A 1 174 ? 19.550 6.292 -26.179 1.00 54.19 174 THR A N 1
ATOM 1374 C CA . THR A 1 174 ? 18.539 5.836 -27.137 1.00 54.19 174 THR A CA 1
ATOM 1375 C C . THR A 1 174 ? 17.586 4.755 -26.611 1.00 54.19 174 THR A C 1
ATOM 1377 O O . THR A 1 174 ? 16.375 4.913 -26.755 1.00 54.19 174 THR A O 1
ATOM 1380 N N . LEU A 1 175 ? 18.084 3.683 -25.983 1.00 53.75 175 LEU A N 1
ATOM 1381 C CA . LEU A 1 175 ? 17.265 2.595 -25.429 1.00 53.75 175 LEU A CA 1
ATOM 1382 C C . LEU A 1 175 ? 16.431 3.109 -24.248 1.00 53.75 175 LEU A C 1
ATOM 1384 O O . LEU A 1 175 ? 15.219 2.914 -24.204 1.00 53.75 175 LEU A O 1
ATOM 1388 N N . ARG A 1 176 ? 17.055 3.900 -23.363 1.00 63.16 176 ARG A N 1
ATOM 1389 C CA . ARG A 1 176 ? 16.367 4.596 -22.265 1.00 63.16 176 ARG A CA 1
ATOM 1390 C C . ARG A 1 176 ? 15.277 5.536 -22.785 1.00 63.16 176 ARG A C 1
ATOM 1392 O O . ARG A 1 176 ? 14.184 5.575 -22.221 1.00 63.16 176 ARG A O 1
ATOM 1399 N N . ARG A 1 177 ? 15.543 6.267 -23.876 1.00 64.50 177 ARG A N 1
ATOM 1400 C CA . ARG A 1 177 ? 14.559 7.148 -24.522 1.00 64.50 177 ARG A CA 1
ATOM 1401 C C . ARG A 1 177 ? 13.388 6.337 -25.066 1.00 64.50 177 ARG A C 1
ATOM 1403 O O . ARG A 1 177 ? 12.261 6.637 -24.696 1.00 64.50 177 ARG A O 1
ATOM 1410 N N . ARG A 1 178 ? 13.619 5.289 -25.862 1.00 64.75 178 ARG A N 1
ATOM 1411 C CA . ARG A 1 178 ? 12.543 4.458 -26.440 1.00 64.75 178 ARG A CA 1
ATOM 1412 C C . ARG A 1 178 ? 11.662 3.818 -25.367 1.00 64.75 178 ARG A C 1
ATOM 1414 O O . ARG A 1 178 ? 10.446 3.989 -25.408 1.00 64.75 178 ARG A O 1
ATOM 1421 N N . THR A 1 179 ? 12.258 3.177 -24.363 1.00 65.88 179 THR A N 1
ATOM 1422 C CA . THR A 1 179 ? 11.489 2.491 -23.316 1.00 65.88 179 THR A CA 1
ATOM 1423 C C . THR A 1 179 ? 10.645 3.468 -22.494 1.00 65.88 179 THR A C 1
ATOM 1425 O O . THR A 1 179 ? 9.470 3.209 -22.254 1.00 65.88 179 THR A O 1
ATOM 1428 N N . LEU A 1 180 ? 11.184 4.640 -22.135 1.00 69.62 180 LEU A N 1
ATOM 1429 C CA . LEU A 1 180 ? 10.422 5.674 -21.420 1.00 69.62 180 LEU A CA 1
ATOM 1430 C C . LEU A 1 180 ? 9.390 6.397 -22.301 1.00 69.62 180 LEU A C 1
ATOM 1432 O O . LEU A 1 180 ? 8.441 6.975 -21.767 1.00 69.62 180 LEU A O 1
ATOM 1436 N N . THR A 1 181 ? 9.563 6.382 -23.626 1.00 73.94 181 THR A N 1
ATOM 1437 C CA . THR A 1 181 ? 8.618 6.993 -24.576 1.00 73.94 181 THR A CA 1
ATOM 1438 C C . THR A 1 181 ? 7.375 6.123 -24.744 1.00 73.94 181 THR A C 1
ATOM 1440 O O . THR A 1 181 ? 6.271 6.655 -24.759 1.00 73.94 181 THR A O 1
ATOM 1443 N N . ASN A 1 182 ? 7.533 4.795 -24.767 1.00 77.19 182 ASN A N 1
ATOM 1444 C CA . ASN A 1 182 ? 6.415 3.856 -24.926 1.00 77.19 182 ASN A CA 1
ATOM 1445 C C . ASN A 1 182 ? 5.741 3.483 -23.599 1.00 77.19 182 ASN A C 1
ATOM 1447 O O . ASN A 1 182 ? 4.605 3.011 -23.581 1.00 77.19 182 ASN A O 1
ATOM 1451 N N . LEU A 1 183 ? 6.417 3.707 -22.472 1.00 78.12 183 LEU A N 1
ATOM 1452 C CA . LEU A 1 183 ? 5.900 3.370 -21.150 1.00 78.12 183 LEU A CA 1
ATOM 1453 C C . LEU A 1 183 ? 4.501 3.957 -20.850 1.00 78.12 183 LEU A C 1
ATOM 1455 O O . LEU A 1 183 ? 3.667 3.204 -20.349 1.00 78.12 183 LEU A O 1
ATOM 1459 N N . PRO A 1 184 ? 4.176 5.226 -21.178 1.00 80.81 184 PRO A N 1
ATOM 1460 C CA . PRO A 1 184 ? 2.829 5.761 -20.970 1.00 80.81 184 PRO A CA 1
ATOM 1461 C C . PRO A 1 184 ? 1.736 4.983 -21.714 1.00 80.81 184 PRO A C 1
ATOM 1463 O O . PRO A 1 184 ? 0.646 4.813 -21.173 1.00 80.81 184 PRO A O 1
ATOM 1466 N N . VAL A 1 185 ? 2.024 4.472 -22.917 1.00 82.00 185 VAL A N 1
ATOM 1467 C CA . VAL A 1 185 ? 1.073 3.674 -23.712 1.00 82.00 185 VAL A CA 1
ATOM 1468 C C . VAL A 1 185 ? 0.783 2.348 -23.013 1.00 82.00 185 VAL A C 1
ATOM 1470 O O . VAL A 1 185 ? -0.376 1.985 -22.814 1.00 82.00 185 VAL A O 1
ATOM 1473 N N . HIS A 1 186 ? 1.830 1.649 -22.568 1.00 82.50 186 HIS A N 1
ATOM 1474 C CA . HIS A 1 186 ? 1.677 0.403 -21.812 1.00 82.50 186 HIS A CA 1
ATOM 1475 C C . HIS A 1 186 ? 0.938 0.618 -20.488 1.00 82.50 186 HIS A C 1
ATOM 1477 O O . HIS A 1 186 ? 0.095 -0.197 -20.114 1.00 82.50 186 HIS A O 1
ATOM 1483 N N . ILE A 1 187 ? 1.215 1.733 -19.808 1.00 83.81 187 ILE A N 1
ATOM 1484 C CA . ILE A 1 187 ? 0.533 2.112 -18.571 1.00 83.81 187 ILE A CA 1
ATOM 1485 C C . ILE A 1 187 ? -0.950 2.361 -18.822 1.00 83.81 187 ILE A C 1
ATOM 1487 O O . ILE A 1 187 ? -1.761 1.782 -18.111 1.00 83.81 187 ILE A O 1
ATOM 1491 N N . LYS A 1 188 ? -1.321 3.151 -19.839 1.00 84.62 188 LYS A N 1
ATOM 1492 C CA . LYS A 1 188 ? -2.733 3.411 -20.164 1.00 84.62 188 LYS A CA 1
ATOM 1493 C C . LYS A 1 188 ? -3.488 2.143 -20.551 1.00 84.62 188 LYS A C 1
ATOM 1495 O O . LYS A 1 188 ? -4.634 1.982 -20.154 1.00 84.62 188 LYS A O 1
ATOM 1500 N N . LYS A 1 189 ? -2.844 1.217 -21.272 1.00 87.88 189 LYS A N 1
ATOM 1501 C CA . LYS A 1 189 ? -3.443 -0.091 -21.584 1.00 87.88 189 LYS A CA 1
ATOM 1502 C C . LYS A 1 189 ? -3.748 -0.896 -20.316 1.00 87.88 189 LYS A C 1
ATOM 1504 O O . LYS A 1 189 ? -4.725 -1.635 -20.286 1.00 87.88 189 LYS A O 1
ATOM 1509 N N . ARG A 1 190 ? -2.903 -0.787 -19.285 1.00 85.31 190 ARG A N 1
ATOM 1510 C CA . ARG A 1 190 ? -3.063 -1.527 -18.026 1.00 85.31 190 ARG A CA 1
ATOM 1511 C C . ARG A 1 190 ? -3.995 -0.831 -17.033 1.00 85.31 190 ARG A C 1
ATOM 1513 O O . ARG A 1 190 ? -4.742 -1.516 -16.347 1.00 85.31 190 ARG A O 1
ATOM 1520 N N . TYR A 1 191 ? -3.940 0.494 -16.968 1.00 87.06 191 TYR A N 1
ATOM 1521 C CA . TYR A 1 191 ? -4.746 1.338 -16.093 1.00 87.06 191 TYR A CA 1
ATOM 1522 C C . TYR A 1 191 ? -5.473 2.391 -16.933 1.00 87.06 191 TYR A C 1
ATOM 1524 O O . TYR A 1 191 ? -5.004 3.529 -17.050 1.00 87.06 191 TYR A O 1
ATOM 1532 N N . PRO A 1 192 ? -6.617 2.028 -17.536 1.00 85.19 192 PRO A N 1
ATOM 1533 C CA . PRO A 1 192 ? -7.390 2.955 -18.360 1.00 85.19 192 PRO A CA 1
ATOM 1534 C C . PRO A 1 192 ? -7.946 4.136 -17.549 1.00 85.19 192 PRO A C 1
ATOM 1536 O O . PRO A 1 192 ? -8.222 5.190 -18.112 1.00 85.19 192 PRO A O 1
ATOM 1539 N N . THR A 1 193 ? -8.061 3.987 -16.226 1.00 89.81 193 THR A N 1
ATOM 1540 C CA . THR A 1 193 ? -8.539 5.007 -15.282 1.00 89.81 193 THR A CA 1
ATOM 1541 C C . THR A 1 193 ? -7.506 6.090 -14.953 1.00 89.81 193 THR A C 1
ATOM 1543 O O . THR A 1 193 ? -7.860 7.100 -14.341 1.00 89.81 193 THR A O 1
ATOM 1546 N N . VAL A 1 194 ? -6.246 5.942 -15.386 1.00 90.50 194 VAL A N 1
ATOM 1547 C CA . VAL A 1 194 ? -5.197 6.938 -15.128 1.00 90.50 194 VAL A CA 1
ATOM 1548 C C . VAL A 1 194 ? -5.486 8.222 -15.900 1.00 90.50 194 VAL A C 1
ATOM 1550 O O . VAL A 1 194 ? -5.322 8.300 -17.119 1.00 90.50 194 VAL A O 1
ATOM 1553 N N . LYS A 1 195 ? -5.853 9.265 -15.154 1.00 90.00 195 LYS A N 1
ATOM 1554 C CA . LYS A 1 195 ? -6.128 10.614 -15.663 1.00 90.00 195 LYS A CA 1
ATOM 1555 C C . LYS A 1 195 ? -4.852 11.442 -15.790 1.00 90.00 195 LYS A C 1
ATOM 1557 O O . LYS A 1 195 ? -4.758 12.288 -16.671 1.00 90.00 195 LYS A O 1
ATOM 1562 N N . ARG A 1 196 ? -3.869 11.218 -14.908 1.00 87.25 196 ARG A N 1
ATOM 1563 C CA . ARG A 1 196 ? -2.644 12.032 -14.829 1.00 87.25 196 ARG A CA 1
ATOM 1564 C C . ARG A 1 196 ? -1.396 11.161 -14.789 1.00 87.25 196 ARG A C 1
ATOM 1566 O O . ARG A 1 196 ? -1.251 10.328 -13.896 1.00 87.25 196 ARG A O 1
ATOM 1573 N N . ILE A 1 197 ? -0.477 11.398 -15.727 1.00 86.69 197 ILE A N 1
ATOM 1574 C CA . ILE A 1 197 ? 0.849 10.768 -15.761 1.00 86.69 197 ILE A CA 1
ATOM 1575 C C . ILE A 1 197 ? 1.903 11.853 -15.552 1.00 86.69 197 ILE A C 1
ATOM 1577 O O . ILE A 1 197 ? 2.237 12.597 -16.469 1.00 86.69 197 ILE A O 1
ATOM 1581 N N . GLY A 1 198 ? 2.443 11.926 -14.341 1.00 83.81 198 GLY A N 1
ATOM 1582 C CA . GLY A 1 198 ? 3.548 12.810 -14.001 1.00 83.81 198 GLY A CA 1
ATOM 1583 C C . GLY A 1 198 ? 4.904 12.142 -14.219 1.00 83.81 198 GLY A C 1
ATOM 1584 O O . GLY A 1 198 ? 5.076 10.934 -14.034 1.00 83.81 198 GLY A O 1
ATOM 1585 N N . ARG A 1 199 ? 5.914 12.945 -14.550 1.00 76.75 199 ARG A N 1
ATOM 1586 C CA . ARG A 1 199 ? 7.322 12.545 -14.451 1.00 76.75 199 ARG A CA 1
ATOM 1587 C C . ARG A 1 199 ? 7.950 13.342 -13.326 1.00 76.75 199 ARG A C 1
ATOM 1589 O O . ARG A 1 199 ? 8.061 14.559 -13.406 1.00 76.75 199 ARG A O 1
ATOM 1596 N N . SER A 1 200 ? 8.347 12.651 -12.269 1.00 65.94 200 SER A N 1
ATOM 1597 C CA . SER A 1 200 ? 9.099 13.277 -11.194 1.00 65.94 200 SER A CA 1
ATOM 1598 C C . SER A 1 200 ? 10.543 13.382 -11.664 1.00 65.94 200 SER A C 1
ATOM 1600 O O . SER A 1 200 ? 11.249 12.376 -11.762 1.00 65.94 200 SER A O 1
ATOM 1602 N N . ILE A 1 201 ? 10.970 14.601 -11.988 1.00 55.56 201 ILE A N 1
ATOM 1603 C CA . ILE A 1 201 ? 12.381 14.905 -12.203 1.00 55.56 201 ILE A CA 1
ATOM 1604 C C . ILE A 1 201 ? 13.024 14.810 -10.824 1.00 55.56 201 ILE A C 1
ATOM 1606 O O . ILE A 1 201 ? 12.779 15.636 -9.950 1.00 55.56 201 ILE A O 1
ATOM 1610 N N . ASP A 1 202 ? 13.732 13.710 -10.605 1.00 53.12 202 ASP A N 1
ATOM 1611 C CA . ASP A 1 202 ? 14.355 13.363 -9.338 1.00 53.12 202 ASP A CA 1
ATOM 1612 C C . ASP A 1 202 ? 15.172 14.553 -8.809 1.00 53.12 202 ASP A C 1
ATOM 1614 O O . ASP A 1 202 ? 16.130 14.977 -9.455 1.00 53.12 202 ASP A O 1
ATOM 1618 N N . SER A 1 203 ? 14.782 15.122 -7.663 1.00 47.06 203 SER A N 1
ATOM 1619 C CA . SER A 1 203 ? 15.335 16.381 -7.135 1.00 47.06 203 SER A CA 1
ATOM 1620 C C . SER A 1 203 ? 16.832 16.294 -6.840 1.00 47.06 203 SER A C 1
ATOM 1622 O O . SER A 1 203 ? 17.512 17.316 -6.817 1.00 47.06 203 SER A O 1
ATOM 1624 N N . ILE A 1 204 ? 17.366 15.082 -6.665 1.00 45.38 204 ILE A N 1
ATOM 1625 C CA . ILE A 1 204 ? 18.799 14.806 -6.531 1.00 45.38 204 ILE A CA 1
ATOM 1626 C C . ILE A 1 204 ? 19.492 14.888 -7.892 1.00 45.38 204 ILE A C 1
ATOM 1628 O O . ILE A 1 204 ? 20.595 15.422 -7.987 1.00 45.38 204 ILE A O 1
ATOM 1632 N N . THR A 1 205 ? 18.848 14.404 -8.955 1.00 46.25 205 THR A N 1
ATOM 1633 C CA . THR A 1 205 ? 19.343 14.538 -10.329 1.00 46.25 205 THR A CA 1
ATOM 1634 C C . THR A 1 205 ? 19.241 15.990 -10.787 1.00 46.25 205 THR A C 1
ATOM 1636 O O . THR A 1 205 ? 20.197 16.479 -11.376 1.00 46.25 205 THR A O 1
ATOM 1639 N N . THR A 1 206 ? 18.173 16.710 -10.423 1.00 47.62 206 THR A N 1
ATOM 1640 C CA . THR A 1 206 ? 18.068 18.164 -10.604 1.00 47.62 206 THR A CA 1
ATOM 1641 C C . THR A 1 206 ? 19.144 18.864 -9.788 1.00 47.62 206 THR A C 1
ATOM 1643 O O . THR A 1 206 ? 19.973 19.514 -10.381 1.00 47.62 206 THR A O 1
ATOM 1646 N N . ARG A 1 207 ? 19.288 18.646 -8.474 1.00 40.69 207 ARG A N 1
ATOM 1647 C CA . ARG A 1 207 ? 20.362 19.273 -7.674 1.00 40.69 207 ARG A CA 1
ATOM 1648 C C . ARG A 1 207 ? 21.763 18.966 -8.201 1.00 40.69 207 ARG A C 1
ATOM 1650 O O . ARG A 1 207 ? 22.587 19.866 -8.214 1.00 40.69 207 ARG A O 1
ATOM 1657 N N . LYS A 1 208 ? 22.049 17.744 -8.664 1.00 45.34 208 LYS A N 1
ATOM 1658 C CA . LYS A 1 208 ? 23.358 17.383 -9.241 1.00 45.34 208 LYS A CA 1
ATOM 1659 C C . LYS A 1 208 ? 23.554 17.931 -10.654 1.00 45.34 208 LYS A C 1
ATOM 1661 O O . LYS A 1 208 ? 24.673 18.315 -10.978 1.00 45.34 208 LYS A O 1
ATOM 1666 N N . MET A 1 209 ? 22.513 17.986 -11.488 1.00 39.28 209 MET A N 1
ATOM 1667 C CA . MET A 1 209 ? 22.566 18.634 -12.804 1.00 39.28 209 MET A CA 1
ATOM 1668 C C . MET A 1 209 ? 22.649 20.145 -12.658 1.00 39.28 209 MET A C 1
ATOM 1670 O O . MET A 1 209 ? 23.547 20.725 -13.234 1.00 39.28 209 MET A O 1
ATOM 1674 N N . THR A 1 210 ? 21.808 20.773 -11.845 1.00 36.22 210 THR A N 1
ATOM 1675 C CA . THR A 1 210 ? 21.857 22.193 -11.500 1.00 36.22 210 THR A CA 1
ATOM 1676 C C . THR A 1 210 ? 23.198 22.540 -10.859 1.00 36.22 210 THR A C 1
ATOM 1678 O O . THR A 1 210 ? 23.823 23.480 -11.310 1.00 36.22 210 THR A O 1
ATOM 1681 N N . ALA A 1 211 ? 23.743 21.750 -9.926 1.00 42.78 211 ALA A N 1
ATOM 1682 C CA . ALA A 1 211 ? 25.087 21.989 -9.380 1.00 42.78 211 ALA A CA 1
ATOM 1683 C C . ALA A 1 211 ? 26.217 21.761 -10.401 1.00 42.78 211 ALA A C 1
ATOM 1685 O O . ALA A 1 211 ? 27.248 22.419 -10.314 1.00 42.78 211 ALA A O 1
ATOM 1686 N N . ARG A 1 212 ? 26.061 20.849 -11.373 1.00 44.84 212 ARG A N 1
ATOM 1687 C CA . ARG A 1 212 ? 27.025 20.675 -12.477 1.00 44.84 212 ARG A CA 1
ATOM 1688 C C . ARG A 1 212 ? 26.922 21.795 -13.509 1.00 44.84 212 ARG A C 1
ATOM 1690 O O . ARG A 1 212 ? 27.950 22.281 -13.946 1.00 44.84 212 ARG A O 1
ATOM 1697 N N . ILE A 1 213 ? 25.714 22.225 -13.858 1.00 39.56 213 ILE A N 1
ATOM 1698 C CA . ILE A 1 213 ? 25.437 23.339 -14.771 1.00 39.56 213 ILE A CA 1
ATOM 1699 C C . ILE A 1 213 ? 25.934 24.646 -14.139 1.00 39.56 213 ILE A C 1
ATOM 1701 O O . ILE A 1 213 ? 26.681 25.371 -14.779 1.00 39.56 213 ILE A O 1
ATOM 1705 N N . LEU A 1 214 ? 25.664 24.881 -12.851 1.00 37.59 214 LEU A N 1
ATOM 1706 C CA . LEU A 1 214 ? 26.193 26.018 -12.084 1.00 37.59 214 LEU A CA 1
ATOM 1707 C C . LEU A 1 214 ? 27.724 25.982 -11.915 1.00 37.59 214 LEU A C 1
ATOM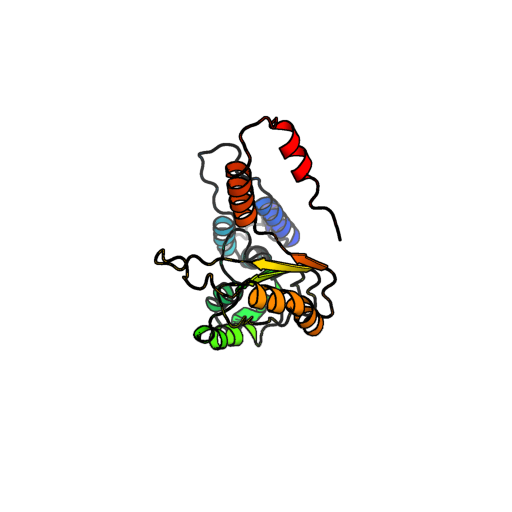 1709 O O . LEU A 1 214 ? 28.330 27.028 -11.722 1.00 37.59 214 LEU A O 1
ATOM 1713 N N . LYS A 1 215 ? 28.367 24.807 -11.998 1.00 46.31 215 LYS A N 1
ATOM 1714 C CA . LYS A 1 215 ? 29.838 24.673 -12.029 1.00 46.31 215 LYS A CA 1
ATOM 1715 C C . LYS A 1 215 ? 30.449 24.848 -13.425 1.00 46.31 215 LYS A C 1
ATOM 1717 O O . LYS A 1 215 ? 31.656 25.032 -13.512 1.00 46.31 215 LYS A O 1
ATOM 1722 N N . MET A 1 216 ? 29.651 24.738 -14.489 1.00 34.16 216 MET A N 1
ATOM 1723 C CA . MET A 1 216 ? 30.099 24.836 -15.887 1.00 34.16 216 MET A CA 1
ATOM 1724 C C . MET A 1 216 ? 29.821 26.207 -16.518 1.00 34.16 216 MET A C 1
ATOM 1726 O O . MET A 1 216 ? 30.322 26.478 -17.604 1.00 34.16 216 MET A O 1
ATOM 1730 N N . LEU A 1 217 ? 29.041 27.069 -15.861 1.00 29.52 217 LEU A N 1
ATOM 1731 C CA . LEU A 1 217 ? 28.840 28.451 -16.289 1.00 29.52 217 LEU A CA 1
ATOM 1732 C C . LEU A 1 217 ? 30.012 29.326 -15.798 1.00 29.52 217 LEU A C 1
ATOM 1734 O O . LEU A 1 217 ? 30.420 29.183 -14.640 1.00 29.52 217 LEU A O 1
ATOM 1738 N N . PRO A 1 218 ? 30.574 30.217 -16.638 1.00 35.97 218 PRO A N 1
ATOM 1739 C CA . PRO A 1 218 ? 31.582 31.176 -16.197 1.00 35.97 218 PRO A CA 1
ATOM 1740 C C . PRO A 1 218 ? 31.011 32.038 -15.062 1.00 35.97 218 PRO A C 1
ATOM 1742 O O . PRO A 1 218 ? 29.841 32.413 -15.089 1.00 35.97 218 PRO A O 1
ATOM 1745 N N . ARG A 1 219 ? 31.830 32.306 -14.035 1.00 41.88 219 ARG A N 1
ATOM 1746 C CA . ARG A 1 219 ? 31.468 33.046 -12.808 1.00 41.88 219 ARG A CA 1
ATOM 1747 C C . ARG A 1 219 ? 31.241 34.545 -13.056 1.00 41.88 219 ARG A C 1
ATOM 1749 O O . ARG A 1 219 ? 31.817 35.382 -12.370 1.00 41.88 219 ARG A O 1
ATOM 1756 N N . THR A 1 220 ? 30.413 34.897 -14.021 1.00 36.81 220 THR A N 1
ATOM 1757 C CA . THR A 1 220 ? 29.967 36.270 -14.236 1.00 36.81 220 THR A CA 1
ATOM 1758 C C . THR A 1 220 ? 28.499 36.357 -13.839 1.00 36.81 220 THR A C 1
ATOM 1760 O O . THR A 1 220 ? 27.625 35.859 -14.540 1.00 36.81 220 THR A O 1
ATOM 1763 N N . GLU A 1 221 ? 28.309 36.900 -12.635 1.00 40.53 221 GLU A N 1
ATOM 1764 C CA . GLU A 1 221 ? 27.105 37.522 -12.071 1.00 40.53 221 GLU A CA 1
ATOM 1765 C C . GLU A 1 221 ? 25.751 36.840 -12.321 1.00 40.53 221 GLU A C 1
ATOM 1767 O O . GLU A 1 221 ? 25.052 37.111 -13.289 1.00 40.53 221 GLU A O 1
ATOM 1772 N N . PHE A 1 222 ? 25.305 36.055 -11.336 1.00 29.17 222 PHE A N 1
ATOM 1773 C CA . PHE A 1 222 ? 23.876 35.857 -11.093 1.00 29.17 222 PHE A CA 1
ATOM 1774 C C . PHE A 1 222 ? 23.575 36.138 -9.621 1.00 29.17 222 PHE A C 1
ATOM 1776 O O . PHE A 1 222 ? 24.092 35.466 -8.725 1.00 29.17 222 PHE A O 1
ATOM 1783 N N . GLN A 1 223 ? 22.741 37.149 -9.367 1.00 38.69 223 GLN A N 1
ATOM 1784 C CA . GLN A 1 223 ? 22.232 37.434 -8.032 1.00 38.69 223 GLN A CA 1
ATOM 1785 C C . GLN A 1 223 ? 21.238 36.346 -7.602 1.00 38.69 223 GLN A C 1
ATOM 1787 O O . GLN A 1 223 ? 20.343 35.944 -8.341 1.00 38.69 223 GLN A O 1
ATOM 1792 N N . VAL A 1 224 ? 21.367 35.904 -6.351 1.00 35.22 224 VAL A N 1
ATOM 1793 C CA . VAL A 1 224 ? 20.619 34.803 -5.708 1.00 35.22 224 VAL A CA 1
ATOM 1794 C C . VAL A 1 224 ? 19.089 35.017 -5.671 1.00 35.22 224 VAL A C 1
ATOM 1796 O O . VAL A 1 224 ? 18.339 34.095 -5.347 1.00 35.22 224 VAL A O 1
ATOM 1799 N N . LYS A 1 225 ? 18.588 36.196 -6.060 1.00 36.53 225 LYS A N 1
ATOM 1800 C CA . LYS A 1 225 ? 17.155 36.529 -6.049 1.00 36.53 225 LYS A CA 1
ATOM 1801 C C . LYS A 1 225 ? 16.335 35.833 -7.149 1.00 36.53 225 LYS A C 1
ATOM 1803 O O . LYS A 1 225 ? 15.149 35.598 -6.932 1.00 36.53 225 LYS A O 1
ATOM 1808 N N . ASP A 1 226 ? 16.950 35.367 -8.238 1.00 34.31 226 ASP A N 1
ATOM 1809 C CA . ASP A 1 226 ? 16.214 34.698 -9.330 1.00 34.31 226 ASP A CA 1
ATOM 1810 C C . ASP A 1 226 ? 15.934 33.202 -9.096 1.00 34.31 226 ASP A C 1
ATOM 1812 O O . ASP A 1 226 ? 15.071 32.613 -9.747 1.00 34.31 226 ASP A O 1
ATOM 1816 N N . LEU A 1 227 ? 16.589 32.562 -8.119 1.00 36.44 227 LEU A N 1
ATOM 1817 C CA . LEU A 1 227 ? 16.366 31.138 -7.813 1.00 36.44 227 LEU A CA 1
ATOM 1818 C C . LEU A 1 227 ? 15.089 30.872 -6.997 1.00 36.44 227 LEU A C 1
ATOM 1820 O O . LEU A 1 227 ? 14.582 29.748 -7.000 1.00 36.44 227 LEU A O 1
ATOM 1824 N N . MET A 1 228 ? 14.540 31.890 -6.330 1.00 32.94 228 MET A N 1
ATOM 1825 C CA . MET A 1 228 ? 13.289 31.765 -5.573 1.00 32.94 228 MET A CA 1
ATOM 1826 C C . MET A 1 228 ? 12.046 31.814 -6.479 1.00 32.94 228 MET A C 1
ATOM 1828 O O . MET A 1 228 ? 11.020 31.239 -6.121 1.00 32.94 228 MET A O 1
ATOM 1832 N N . SER A 1 229 ? 12.132 32.397 -7.683 1.00 36.16 229 SER A N 1
ATOM 1833 C CA . SER A 1 229 ? 10.997 32.474 -8.623 1.00 36.16 229 SER A CA 1
ATOM 1834 C C . SER A 1 229 ? 10.762 31.166 -9.401 1.00 36.16 229 SER A C 1
ATOM 1836 O O . SER A 1 229 ? 9.646 30.889 -9.843 1.00 36.16 229 SER A O 1
ATOM 1838 N N . PHE A 1 230 ? 11.773 30.291 -9.500 1.00 32.06 230 PHE A N 1
ATOM 1839 C CA . PHE A 1 230 ? 11.650 28.992 -10.177 1.00 32.06 230 PHE A CA 1
ATOM 1840 C C . PHE A 1 230 ? 10.923 27.930 -9.331 1.00 32.06 230 PHE A C 1
ATOM 1842 O O . PHE A 1 230 ? 10.418 26.939 -9.863 1.00 32.06 230 PHE A O 1
ATOM 1849 N N . ARG A 1 231 ? 10.809 28.144 -8.011 1.00 35.22 231 ARG A N 1
ATOM 1850 C CA . ARG A 1 231 ? 10.111 27.237 -7.079 1.00 35.22 231 ARG A CA 1
ATOM 1851 C C . ARG A 1 231 ? 8.587 27.216 -7.257 1.00 35.22 231 ARG A C 1
ATOM 1853 O O . ARG A 1 231 ? 7.951 26.282 -6.783 1.00 35.22 231 ARG A O 1
ATOM 1860 N N . ALA A 1 232 ? 8.013 28.182 -7.977 1.00 31.36 232 ALA A N 1
ATOM 1861 C CA . ALA A 1 232 ? 6.568 28.293 -8.193 1.00 31.36 232 ALA A CA 1
ATOM 1862 C C . ALA A 1 232 ? 6.077 27.753 -9.554 1.00 31.36 232 ALA A C 1
ATOM 1864 O O . ALA A 1 232 ? 4.877 27.763 -9.809 1.00 31.36 232 ALA A O 1
ATOM 1865 N N . ARG A 1 233 ? 6.962 27.250 -10.433 1.00 31.14 233 ARG A N 1
ATOM 1866 C CA . ARG A 1 233 ? 6.584 26.740 -11.773 1.00 31.14 233 ARG A CA 1
ATOM 1867 C C . ARG A 1 233 ? 6.603 25.214 -11.917 1.00 31.14 233 ARG A C 1
ATOM 1869 O O . ARG A 1 233 ? 6.745 24.695 -13.019 1.00 31.14 233 ARG A O 1
ATOM 1876 N N . THR A 1 234 ? 6.370 24.466 -10.842 1.00 37.41 234 THR A N 1
ATOM 1877 C CA . THR A 1 234 ? 5.715 23.149 -10.972 1.00 37.41 234 THR A CA 1
ATOM 1878 C C . THR A 1 234 ? 4.219 23.379 -11.158 1.00 37.41 234 THR A C 1
ATOM 1880 O O . THR A 1 234 ? 3.439 23.222 -10.223 1.00 37.41 234 THR A O 1
ATOM 1883 N N . LEU A 1 235 ? 3.823 23.821 -12.352 1.00 33.69 235 LEU A N 1
ATOM 1884 C CA . LEU A 1 235 ? 2.433 24.099 -12.689 1.00 33.69 235 LEU A CA 1
ATOM 1885 C C . LEU A 1 235 ? 2.041 23.331 -13.959 1.00 33.69 235 LEU A C 1
ATOM 1887 O O . LEU A 1 235 ? 2.534 23.610 -15.044 1.00 33.69 235 LEU A O 1
ATOM 1891 N N . TRP A 1 236 ? 1.175 22.345 -13.714 1.00 38.44 236 TRP A N 1
ATOM 1892 C CA . TRP A 1 236 ? 0.034 21.891 -14.517 1.00 38.44 236 TRP A CA 1
ATOM 1893 C C . TRP A 1 236 ? 0.235 21.632 -16.011 1.00 38.44 236 TRP A C 1
ATOM 1895 O O . TRP A 1 236 ? 0.278 22.568 -16.795 1.00 38.44 236 TRP A O 1
ATOM 1905 N N . TYR A 1 237 ? 0.205 20.343 -16.371 1.00 33.22 237 TYR A N 1
ATOM 1906 C CA . TYR A 1 237 ? -0.601 19.764 -17.456 1.00 33.22 237 TYR A CA 1
ATOM 1907 C C . TYR A 1 237 ? -0.976 18.326 -17.065 1.00 33.22 237 TYR A C 1
ATOM 1909 O O . TYR A 1 237 ? -0.113 17.635 -16.469 1.00 33.22 237 TYR A O 1
#

Secondary structure (DSSP, 8-state):
----PPPPHHHHHTT-HHHHHHHHHHHHH--S-SSS-S----HHHHHHHHTTS-HHHHHHHHHHHHHSTTSSS---HHHHHHTS-GGGHHHHHTT-SEEEEE-B-TTTHHHHHHHHTT-B-TT--EEEEEE-TT-SS-B----B-TT--EEEEEE-----TTS---GGGGS-HHHHHHHHHHHHHHHHHH-TT--EEEEE--HHHHHHHHHHHHHHS-S----GGGGTTGGG-----

pLDDT: mean 73.95, std 21.43, range [29.17, 97.25]